Protein AF-0000000087528688 (afdb_homodimer)

Foldseek 3Di:
DFPVVDQDDDDPLLLVLLVLLLVLLQQLLVLLQVLLVCLLVVHDDPNVCSLVSNLSSLQSNLVRAADQDVVCNCVLSVLSVVLVVLQVVLVVCVVPDPVSQLSSLVSQLSSQVSSLVVLVVCCVVPVDPCSNCLSVLQVVLSVCVNVVNNSCNSVSSNVSSVSSNVSSVVSVVDDSSVRNHDVVSRDD/DFPVVDQDPDDPLLLVLLVLLLVLLQQLLVLLQVLLVCLLVVHDDPNVCSLVSNLSSLQSNLVRAADQDVVCNCVLSVLSVVLVVLLVVLVVCVVPDPVSQLSSLVSQLSSQVSSLVVLVVCCVVPVDPCSNCLSVLQVVLSVCVNVVNNSCNSVSSNVSSVSSNVSSVVSVVDDSSVRNHDVVSRDD

Secondary structure (DSSP, 8-state):
---TT------HHHHHHHHHHHHHHHHHHHHHHHHHHHHHHT--SSGGGHHHHHHHHHHHHHHH---SSHHHHHHHHHHHHHHHHHHHHHHHHTTT-THHHHHHHHHHHHHHHHHHHHHHHHHTTS--TTGGGHHHHHHHHHHHHHHT-GGGHHHHHHHHHHHHHHHHHHHHHS-THHHH--GGG---/---TT------HHHHHHHHHHHHHHHHHHHHHHHHHHHHHHT--SSGGGHHHHHHHHHHHHHHH---SSHHHHHHHHHHHHHHHHHHHHHHHHTTT-THHHHHHHHHHHHHHHHHHHHHHHHHTTS--TTGGGHHHHHHHHHHHHHHT-GGGHHHHHHHHHHHHHHHHHHHHHS-THHHH--GGG-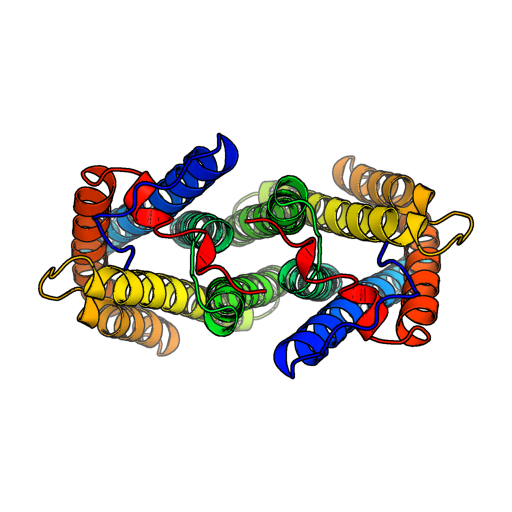--

Solvent-accessible surface area (backbone atoms only — not comparable to full-atom values): 18656 Å² total; per-residue (Å²): 124,39,55,88,86,47,80,52,88,74,47,73,65,52,53,48,33,48,50,40,18,52,50,9,48,38,41,27,15,53,39,40,35,52,34,18,51,29,55,73,75,71,47,76,79,69,42,76,47,35,65,28,47,30,45,37,8,46,47,37,23,42,72,28,62,68,57,49,51,57,69,55,52,48,48,54,32,45,44,38,49,51,14,46,34,39,32,36,44,13,44,64,28,49,96,77,41,77,60,14,58,56,30,39,48,49,15,49,40,28,41,37,49,39,52,21,51,54,34,44,63,45,32,75,72,39,86,52,86,62,34,73,45,29,40,58,24,38,48,51,15,41,48,25,49,74,72,70,40,57,87,57,16,32,74,26,31,35,62,27,15,53,46,40,40,51,50,42,57,55,51,72,71,44,68,69,61,58,60,66,13,54,64,84,58,51,56,125,125,39,56,87,85,47,78,53,88,76,46,72,65,51,55,49,32,47,52,42,17,52,47,9,48,38,41,27,15,51,38,38,35,53,32,19,51,30,55,70,74,71,48,76,79,69,40,76,47,35,66,31,46,30,46,38,10,46,48,37,24,42,73,27,60,69,60,48,53,58,69,54,53,49,48,54,34,46,44,39,48,50,15,46,35,38,32,36,44,12,43,64,27,50,93,77,40,79,60,15,58,55,30,37,48,51,16,50,40,28,41,38,50,39,53,22,51,54,35,44,63,46,30,74,70,42,84,53,86,64,32,72,46,30,40,58,25,37,49,50,16,40,48,25,49,75,72,70,39,58,85,56,18,31,72,26,31,34,61,28,16,52,46,42,41,52,49,41,56,56,52,71,70,44,68,69,61,58,60,66,12,53,61,85,59,51,53,129

InterPro domains:
  IPR019275 Protein of unknown function DUF2301 [PF10063] (64-188)

Radius of gyration: 21.25 Å; Cα contacts (8 Å, |Δi|>4): 614; chains: 2; bounding box: 59×51×42 Å

Sequence (376 aa):
MANPEHTPEMSSLDNMTVALYRTGLTIAAVTALIYSIERIIGVQILGVFYLPVFAAGIALASADVHLYDPKFRWFFPFVSWIGFVILAFAYTLKGMSPLAETLANLSLGFFYVGAGMFALKESFCFRIIGLPLVPLFLCGSVLNRLLGFPSAEPYFLLPAALLLTWLVIAKWRMPLHFDIGDKSMYGFMANPEHTPEMSSLDNMTVALYRTGLTIAAVTALIYSIERIIGVQILGVFYLPVFAAGIALASADVHLYDPKFRWFFPFVSWIGFVILAFAYTLKGMSPLAETLANLSLGFFYVGAGMFALKESFCFRIIGLPLVPLFLCGSVLNRLLGFPSAEPYFLLPAALLLTWLVIAKWRMPLHFDIGDKSMYGF

Structure (mmCIF, N/CA/C/O backbone):
data_AF-0000000087528688-model_v1
#
loop_
_entity.id
_entity.type
_entity.pdbx_description
1 polymer 'Putative integral membrane protein'
#
loop_
_atom_site.group_PDB
_atom_site.id
_atom_site.type_symbol
_atom_site.label_atom_id
_atom_site.label_alt_id
_atom_site.label_comp_id
_atom_site.label_asym_id
_atom_site.label_entity_id
_atom_site.label_seq_id
_atom_site.pdbx_PDB_ins_code
_atom_site.Cartn_x
_atom_site.Cartn_y
_atom_site.Cartn_z
_atom_site.occupancy
_atom_site.B_iso_or_equiv
_atom_site.auth_seq_id
_atom_site.auth_comp_id
_atom_site.auth_asym_id
_atom_site.auth_atom_id
_atom_site.pdbx_PDB_model_num
ATOM 1 N N . MET A 1 1 ? 12.352 20.922 6.043 1 40.72 1 MET A N 1
ATOM 2 C CA . MET A 1 1 ? 13.094 20.625 7.266 1 40.72 1 MET A CA 1
ATOM 3 C C . MET A 1 1 ? 12.531 21.406 8.453 1 40.72 1 MET A C 1
ATOM 5 O O . MET A 1 1 ? 12.031 22.516 8.281 1 40.72 1 MET A O 1
ATOM 9 N N . ALA A 1 2 ? 12.359 20.625 9.523 1 53.03 2 ALA A N 1
ATOM 10 C CA . ALA A 1 2 ? 11.867 21.266 10.742 1 53.03 2 ALA A CA 1
ATOM 11 C C . ALA A 1 2 ? 12.797 22.375 11.195 1 53.03 2 ALA A C 1
ATOM 13 O O . ALA A 1 2 ? 14.008 22.312 10.969 1 53.03 2 ALA A O 1
ATOM 14 N N . ASN A 1 3 ? 12.305 23.422 11.383 1 47.66 3 ASN A N 1
ATOM 15 C CA . ASN A 1 3 ? 13.031 24.453 12.109 1 47.66 3 ASN A CA 1
ATOM 16 C C . ASN A 1 3 ? 13.641 23.906 13.398 1 47.66 3 ASN A C 1
ATOM 18 O O . ASN A 1 3 ? 12.914 23.516 14.32 1 47.66 3 ASN A O 1
ATOM 22 N N . PRO A 1 4 ? 15.039 23.562 13.492 1 53.56 4 PRO A N 1
ATOM 23 C CA . PRO A 1 4 ? 15.672 22.969 14.68 1 53.56 4 PRO A CA 1
ATOM 24 C C . PRO A 1 4 ? 15.266 23.672 15.977 1 53.56 4 PRO A C 1
ATOM 26 O O . PRO A 1 4 ? 15.406 23.109 17.062 1 53.56 4 PRO A O 1
ATOM 29 N N . GLU A 1 5 ? 14.789 24.859 15.867 1 56.88 5 GLU A N 1
ATOM 30 C CA . GLU A 1 5 ? 14.516 25.625 17.078 1 56.88 5 GLU A CA 1
ATOM 31 C C . GLU A 1 5 ? 13.141 25.281 17.656 1 56.88 5 GLU A C 1
ATOM 33 O O . GLU A 1 5 ? 12.844 25.594 18.812 1 56.88 5 GLU A O 1
ATOM 38 N N . HIS A 1 6 ? 12.328 24.547 16.844 1 59.31 6 HIS A N 1
ATOM 39 C CA . HIS A 1 6 ? 10.992 24.234 17.328 1 59.31 6 HIS A CA 1
ATOM 40 C C . HIS A 1 6 ? 10.898 22.766 17.781 1 59.31 6 HIS A C 1
ATOM 42 O O . HIS A 1 6 ? 11.164 21.859 16.984 1 59.31 6 HIS A O 1
ATOM 48 N N . THR A 1 7 ? 10.828 22.562 19.094 1 68.12 7 THR A N 1
ATOM 49 C CA . THR A 1 7 ? 10.602 21.219 19.625 1 68.12 7 THR A CA 1
ATOM 50 C C . THR A 1 7 ? 9.109 20.953 19.812 1 68.12 7 THR A C 1
ATOM 52 O O . THR A 1 7 ? 8.484 21.5 20.719 1 68.12 7 THR A O 1
ATOM 55 N N . PRO A 1 8 ? 8.57 20.266 18.906 1 70.75 8 PRO A N 1
ATOM 56 C CA . PRO A 1 8 ? 7.141 19.984 19.047 1 70.75 8 PRO A CA 1
ATOM 57 C C . PRO A 1 8 ? 6.828 19.047 20.203 1 70.75 8 PRO A C 1
ATOM 59 O O . PRO A 1 8 ? 7.703 18.297 20.641 1 70.75 8 PRO A O 1
ATOM 62 N N . GLU A 1 9 ? 5.656 19.172 20.828 1 78.62 9 GLU A N 1
ATOM 63 C CA . GLU A 1 9 ? 5.168 18.172 21.766 1 78.62 9 GLU A CA 1
ATOM 64 C C . GLU A 1 9 ? 4.93 16.828 21.062 1 78.62 9 GLU A C 1
ATOM 66 O O . GLU A 1 9 ? 4.086 16.734 20.172 1 78.62 9 GLU A O 1
ATOM 71 N N . MET A 1 10 ? 5.73 15.945 21.422 1 83.44 10 MET A N 1
ATOM 72 C CA . MET A 1 10 ? 5.672 14.641 20.781 1 83.44 10 MET A CA 1
ATOM 73 C C . MET A 1 10 ? 4.68 13.727 21.484 1 83.44 10 MET A C 1
ATOM 75 O O . MET A 1 10 ? 4.805 13.469 22.688 1 83.44 10 MET A O 1
ATOM 79 N N . SER A 1 11 ? 3.717 13.258 20.703 1 86.5 11 SER A N 1
ATOM 80 C CA . SER A 1 11 ? 2.809 12.242 21.219 1 86.5 11 SER A CA 1
ATOM 81 C C . SER A 1 11 ? 3.404 10.844 21.078 1 86.5 11 SER A C 1
ATOM 83 O O . SER A 1 11 ? 4.438 10.672 20.422 1 86.5 11 SER A O 1
ATOM 85 N N . SER A 1 12 ? 2.861 9.93 21.734 1 90.56 12 SER A N 1
ATOM 86 C CA . SER A 1 12 ? 3.299 8.547 21.594 1 90.56 12 SER A CA 1
ATOM 87 C C . SER A 1 12 ? 3.186 8.062 20.156 1 90.56 12 SER A C 1
ATOM 89 O O . SER A 1 12 ? 4.047 7.332 19.672 1 90.56 12 SER A O 1
ATOM 91 N N . LEU A 1 13 ? 2.145 8.508 19.469 1 90.31 13 LEU A N 1
ATOM 92 C CA . LEU A 1 13 ? 1.951 8.133 18.078 1 90.31 13 LEU A CA 1
ATOM 93 C C . LEU A 1 13 ? 3.029 8.75 17.188 1 90.31 13 LEU A C 1
ATOM 95 O O . LEU A 1 13 ? 3.525 8.102 16.266 1 90.31 13 LEU A O 1
ATOM 99 N N . ASP A 1 14 ? 3.365 9.906 17.516 1 90.62 14 ASP A N 1
ATOM 100 C CA . ASP A 1 14 ? 4.426 10.57 16.766 1 90.62 14 ASP A CA 1
ATOM 101 C C . ASP A 1 14 ? 5.742 9.805 16.875 1 90.62 14 ASP A C 1
ATOM 103 O O . ASP A 1 14 ? 6.375 9.508 15.859 1 90.62 14 ASP A O 1
ATOM 107 N N . ASN A 1 15 ? 6.09 9.461 18.078 1 92.25 15 ASN A N 1
ATOM 108 C CA . ASN A 1 15 ? 7.332 8.734 18.312 1 92.25 15 ASN A CA 1
ATOM 109 C C . ASN A 1 15 ? 7.32 7.375 17.609 1 92.25 15 ASN A C 1
ATOM 111 O O . ASN A 1 15 ? 8.312 6.973 17 1 92.25 15 ASN A O 1
ATOM 115 N N . MET A 1 16 ? 6.211 6.762 17.672 1 94.38 16 MET A N 1
ATOM 116 C CA . MET A 1 16 ? 6.09 5.438 17.062 1 94.38 16 MET A CA 1
ATOM 117 C C . MET A 1 16 ? 6.215 5.52 15.547 1 94.38 16 MET A C 1
ATOM 119 O O . MET A 1 16 ? 6.957 4.75 14.938 1 94.38 16 MET A O 1
ATOM 123 N N . THR A 1 17 ? 5.504 6.453 14.977 1 95.31 17 THR A N 1
ATOM 124 C CA . THR A 1 17 ? 5.488 6.539 13.516 1 95.31 17 THR A CA 1
ATOM 125 C C . THR A 1 17 ? 6.852 6.969 12.984 1 95.31 17 THR A C 1
ATOM 127 O O . THR A 1 17 ? 7.273 6.527 11.914 1 95.31 17 THR A O 1
ATOM 130 N N . VAL A 1 18 ? 7.559 7.812 13.742 1 94.69 18 VAL A N 1
ATOM 131 C CA . VAL A 1 18 ? 8.906 8.203 13.336 1 94.69 18 VAL A CA 1
ATOM 132 C C . VAL A 1 18 ? 9.836 6.996 13.406 1 94.69 18 VAL A C 1
ATOM 134 O O . VAL A 1 18 ? 10.625 6.758 12.484 1 94.69 18 VAL A O 1
ATOM 137 N N . ALA A 1 19 ? 9.727 6.254 14.453 1 96.81 19 ALA A N 1
ATOM 138 C CA . ALA A 1 19 ? 10.539 5.051 14.594 1 96.81 19 ALA A CA 1
ATOM 139 C C . ALA A 1 19 ? 10.242 4.047 13.484 1 96.81 19 ALA A C 1
ATOM 141 O O . ALA A 1 19 ? 11.148 3.42 12.938 1 96.81 19 ALA A O 1
ATOM 142 N N . LEU A 1 20 ? 9 3.877 13.156 1 97.75 20 LEU A N 1
ATOM 143 C CA . LEU A 1 20 ? 8.594 2.959 12.094 1 97.75 20 LEU A CA 1
ATOM 144 C C . LEU A 1 20 ? 9.117 3.426 10.742 1 97.75 20 LEU A C 1
ATOM 146 O O . LEU A 1 20 ? 9.547 2.611 9.922 1 97.75 20 LEU A O 1
ATOM 150 N N . TYR A 1 21 ? 9.039 4.77 10.57 1 97.56 21 TYR A N 1
ATOM 151 C CA . TYR A 1 21 ? 9.586 5.328 9.336 1 97.56 21 TYR A CA 1
ATOM 152 C C . TYR A 1 21 ? 11.07 4.98 9.203 1 97.56 21 TYR A C 1
ATOM 154 O O . TYR A 1 21 ? 11.492 4.453 8.172 1 97.56 21 TYR A O 1
ATOM 162 N N . ARG A 1 22 ? 11.867 5.148 10.258 1 97.69 22 ARG A N 1
ATOM 163 C CA . ARG A 1 22 ? 13.297 4.871 10.242 1 97.69 22 ARG A CA 1
ATOM 164 C C . ARG A 1 22 ? 13.562 3.375 10.094 1 97.69 22 ARG A C 1
ATOM 166 O O . ARG A 1 22 ? 14.523 2.973 9.43 1 97.69 22 ARG A O 1
ATOM 173 N N . THR A 1 23 ? 12.75 2.625 10.742 1 98.56 23 THR A N 1
ATOM 174 C CA . THR A 1 23 ? 12.875 1.177 10.633 1 98.56 23 THR A CA 1
ATOM 175 C C . THR A 1 23 ? 12.633 0.724 9.195 1 98.56 23 THR A C 1
ATOM 177 O O . THR A 1 23 ? 13.344 -0.135 8.68 1 98.56 23 THR A O 1
ATOM 180 N N . GLY A 1 24 ? 11.617 1.304 8.578 1 98.75 24 GLY A N 1
ATOM 181 C CA . GLY A 1 24 ? 11.352 0.982 7.188 1 98.75 24 GLY A CA 1
ATOM 182 C C . GLY A 1 24 ? 12.516 1.299 6.27 1 98.75 24 GLY A C 1
ATOM 183 O O . GLY A 1 24 ? 12.906 0.469 5.445 1 98.75 24 GLY A O 1
ATOM 184 N N . LEU A 1 25 ? 13.07 2.48 6.441 1 98.31 25 LEU A N 1
ATOM 185 C CA . LEU A 1 25 ? 14.234 2.865 5.652 1 98.31 25 LEU A CA 1
ATOM 186 C C . LEU A 1 25 ? 15.406 1.917 5.91 1 98.31 25 LEU A C 1
ATOM 188 O O . LEU A 1 25 ? 16.125 1.557 4.984 1 98.31 25 LEU A O 1
ATOM 192 N N . THR A 1 26 ? 15.562 1.508 7.137 1 98.75 26 THR A N 1
ATOM 193 C CA . THR A 1 26 ? 16.641 0.601 7.516 1 98.75 26 THR A CA 1
ATOM 194 C C . THR A 1 26 ? 16.469 -0.752 6.828 1 98.75 26 THR A C 1
ATOM 196 O O . THR A 1 26 ? 17.422 -1.286 6.254 1 98.75 26 THR A O 1
ATOM 199 N N . ILE A 1 27 ? 15.289 -1.287 6.875 1 98.81 27 ILE A N 1
ATOM 200 C CA . ILE A 1 27 ? 15 -2.57 6.246 1 98.81 27 ILE A CA 1
ATOM 201 C C . ILE A 1 27 ? 15.32 -2.498 4.754 1 98.81 27 ILE A C 1
ATOM 203 O O . ILE A 1 27 ? 15.984 -3.381 4.211 1 98.81 27 ILE A O 1
ATOM 207 N N . ALA A 1 28 ? 14.883 -1.442 4.105 1 98.75 28 ALA A N 1
ATOM 208 C CA . ALA A 1 28 ? 15.117 -1.281 2.674 1 98.75 28 ALA A CA 1
ATOM 209 C C . ALA A 1 28 ? 16.609 -1.176 2.371 1 98.75 28 ALA A C 1
ATOM 211 O O . ALA A 1 28 ? 17.109 -1.835 1.459 1 98.75 28 ALA A O 1
ATOM 212 N N . ALA A 1 29 ? 17.312 -0.382 3.152 1 98.62 29 ALA A N 1
ATOM 213 C CA . ALA A 1 29 ? 18.734 -0.154 2.932 1 98.62 29 ALA A CA 1
ATOM 214 C C . ALA A 1 29 ? 19.531 -1.439 3.127 1 98.62 29 ALA A C 1
ATOM 216 O O . ALA A 1 29 ? 20.328 -1.822 2.266 1 98.62 29 ALA A O 1
ATOM 217 N N . VAL A 1 30 ? 19.297 -2.131 4.191 1 98.38 30 VAL A N 1
ATOM 218 C CA . VAL A 1 30 ? 20.062 -3.322 4.547 1 98.38 30 VAL A CA 1
ATOM 219 C C . VAL A 1 30 ? 19.75 -4.449 3.562 1 98.38 30 VAL A C 1
ATOM 221 O O . VAL A 1 30 ? 20.656 -5.168 3.127 1 98.38 30 VAL A O 1
ATOM 224 N N . THR A 1 31 ? 18.531 -4.543 3.225 1 98.5 31 THR A N 1
ATOM 225 C CA . THR A 1 31 ? 18.141 -5.59 2.287 1 98.5 31 THR A CA 1
ATOM 226 C C . THR A 1 31 ? 18.766 -5.359 0.918 1 98.5 31 THR A C 1
ATOM 228 O O . THR A 1 31 ? 19.25 -6.301 0.282 1 98.5 31 THR A O 1
ATOM 231 N N . ALA A 1 32 ? 18.75 -4.129 0.451 1 98.56 32 ALA A N 1
ATOM 232 C CA . ALA A 1 32 ? 19.375 -3.807 -0.829 1 98.56 32 ALA A CA 1
ATOM 233 C C . ALA A 1 32 ? 20.875 -4.082 -0.792 1 98.56 32 ALA A C 1
ATOM 235 O O . ALA A 1 32 ? 21.438 -4.562 -1.771 1 98.56 32 ALA A O 1
ATOM 236 N N . LEU A 1 33 ? 21.453 -3.764 0.332 1 98.31 33 LEU A N 1
ATOM 237 C CA . LEU A 1 33 ? 22.891 -3.979 0.492 1 98.31 33 LEU A CA 1
ATOM 238 C C . LEU A 1 33 ? 23.219 -5.465 0.437 1 98.31 33 LEU A C 1
ATOM 240 O O . LEU A 1 33 ? 24.094 -5.883 -0.328 1 98.31 33 LEU A O 1
ATOM 244 N N . ILE A 1 34 ? 22.547 -6.23 1.176 1 98.06 34 ILE A N 1
ATOM 245 C CA . ILE A 1 34 ? 22.781 -7.672 1.221 1 98.06 34 ILE A CA 1
ATOM 246 C C . ILE A 1 34 ? 22.547 -8.273 -0.162 1 98.06 34 ILE A C 1
ATOM 248 O O . ILE A 1 34 ? 23.375 -9.039 -0.659 1 98.06 34 ILE A O 1
ATOM 252 N N . TYR A 1 35 ? 21.453 -7.91 -0.792 1 97.75 35 TYR A N 1
ATOM 253 C CA . TYR A 1 35 ? 21.094 -8.461 -2.094 1 97.75 35 TYR A CA 1
ATOM 254 C C . TYR A 1 35 ? 22.156 -8.125 -3.137 1 97.75 35 TYR A C 1
ATOM 256 O O . TYR A 1 35 ? 22.578 -9 -3.902 1 97.75 35 TYR A O 1
ATOM 264 N N . SER A 1 36 ? 22.547 -6.867 -3.174 1 97.56 36 SER A N 1
ATOM 265 C CA . SER A 1 36 ? 23.516 -6.457 -4.184 1 97.56 36 SER A CA 1
ATOM 266 C C . SER A 1 36 ? 24.859 -7.18 -3.996 1 97.56 36 SER A C 1
ATOM 268 O O . SER A 1 36 ? 25.453 -7.637 -4.969 1 97.56 36 SER A O 1
ATOM 270 N N . ILE A 1 37 ? 25.312 -7.324 -2.768 1 97.38 37 ILE A N 1
ATOM 271 C CA . ILE A 1 37 ? 26.562 -8.016 -2.48 1 97.38 37 ILE A CA 1
ATOM 272 C C . ILE A 1 37 ? 26.438 -9.492 -2.863 1 97.38 37 ILE A C 1
ATOM 274 O O . ILE A 1 37 ? 27.312 -10.047 -3.527 1 97.38 37 ILE A O 1
ATOM 278 N N . GLU A 1 38 ? 25.375 -10.117 -2.461 1 97.12 38 GLU A N 1
ATOM 279 C CA . GLU A 1 38 ? 25.141 -11.523 -2.799 1 97.12 38 GLU A CA 1
ATOM 280 C C . GLU A 1 38 ? 25.172 -11.734 -4.309 1 97.12 38 GLU A C 1
ATOM 282 O O . GLU A 1 38 ? 25.75 -12.703 -4.797 1 97.12 38 GLU A O 1
ATOM 287 N N . ARG A 1 39 ? 24.516 -10.875 -5.016 1 95.94 39 ARG A N 1
ATOM 288 C CA . ARG A 1 39 ? 24.453 -11 -6.469 1 95.94 39 ARG A CA 1
ATOM 289 C C . ARG A 1 39 ? 25.844 -10.852 -7.09 1 95.94 39 ARG A C 1
ATOM 291 O O . ARG A 1 39 ? 26.188 -11.562 -8.039 1 95.94 39 ARG A O 1
ATOM 298 N N . ILE A 1 40 ? 26.625 -9.938 -6.586 1 96.56 40 ILE A N 1
ATOM 299 C CA . ILE A 1 40 ? 27.953 -9.664 -7.125 1 96.56 40 ILE A CA 1
ATOM 300 C C . ILE A 1 40 ? 28.875 -10.852 -6.855 1 96.56 40 ILE A C 1
ATOM 302 O O . ILE A 1 40 ? 29.656 -11.25 -7.723 1 96.56 40 ILE A O 1
ATOM 306 N N . ILE A 1 41 ? 28.734 -11.484 -5.707 1 95.62 41 ILE A N 1
ATOM 307 C CA . ILE A 1 41 ? 29.641 -12.57 -5.359 1 95.62 41 ILE A CA 1
ATOM 308 C C . ILE A 1 41 ? 29.062 -13.898 -5.852 1 95.62 41 ILE A C 1
ATOM 310 O O . ILE A 1 41 ? 29.688 -14.945 -5.699 1 95.62 41 ILE A O 1
ATOM 314 N N . GLY A 1 42 ? 27.812 -13.93 -6.379 1 93.12 42 GLY A N 1
ATOM 315 C CA . GLY A 1 42 ? 27.234 -15.094 -7.035 1 93.12 42 GLY A CA 1
ATOM 316 C C . GLY A 1 42 ? 26.594 -16.078 -6.062 1 93.12 42 GLY A C 1
ATOM 317 O O . GLY A 1 42 ? 26.656 -17.281 -6.27 1 93.12 42 GLY A O 1
ATOM 318 N N . VAL A 1 43 ? 26.125 -15.578 -4.941 1 90.19 43 VAL A N 1
ATOM 319 C CA . VAL A 1 43 ? 25.438 -16.406 -3.963 1 90.19 43 VAL A CA 1
ATOM 320 C C . VAL A 1 43 ? 24 -15.906 -3.775 1 90.19 43 VAL A C 1
ATOM 322 O O . VAL A 1 43 ? 23.688 -14.781 -4.152 1 90.19 43 VAL A O 1
ATOM 325 N N . GLN A 1 44 ? 23.125 -16.828 -3.506 1 84.88 44 GLN A N 1
ATOM 326 C CA . GLN A 1 44 ? 21.766 -16.422 -3.201 1 84.88 44 GLN A CA 1
ATOM 327 C C . GLN A 1 44 ? 21.266 -17.094 -1.916 1 84.88 44 GLN A C 1
ATOM 329 O O . GLN A 1 44 ? 20.812 -18.234 -1.937 1 84.88 44 GLN A O 1
ATOM 334 N N . ILE A 1 45 ? 21.406 -16.359 -0.868 1 87.94 45 ILE A N 1
ATOM 335 C CA . ILE A 1 45 ? 20.953 -16.875 0.426 1 87.94 45 ILE A CA 1
ATOM 336 C C . ILE A 1 45 ? 19.703 -16.109 0.875 1 87.94 45 ILE A C 1
ATOM 338 O O . ILE A 1 45 ? 18.594 -16.641 0.822 1 87.94 45 ILE A O 1
ATOM 342 N N . LEU A 1 46 ? 19.844 -14.82 1.068 1 87.81 46 LEU A N 1
ATOM 343 C CA . LEU A 1 46 ? 18.734 -13.977 1.522 1 87.81 46 LEU A CA 1
ATOM 344 C C . LEU A 1 46 ? 18.094 -13.25 0.35 1 87.81 46 LEU A C 1
ATOM 346 O O . LEU A 1 46 ? 16.984 -12.734 0.469 1 87.81 46 LEU A O 1
ATOM 350 N N . GLY A 1 47 ? 18.75 -13.422 -0.762 1 89 47 GLY A N 1
ATOM 351 C CA . GLY A 1 47 ? 18.344 -12.664 -1.937 1 89 47 GLY A CA 1
ATOM 352 C C . GLY A 1 47 ? 17.016 -13.094 -2.506 1 89 47 GLY A C 1
ATOM 353 O O . GLY A 1 47 ? 16.344 -12.32 -3.193 1 89 47 GLY A O 1
ATOM 354 N N . VAL A 1 48 ? 16.609 -14.312 -2.217 1 90.06 48 VAL A N 1
ATOM 355 C CA . VAL A 1 48 ? 15.344 -14.828 -2.705 1 90.06 48 VAL A CA 1
ATOM 356 C C . VAL A 1 48 ? 14.195 -13.992 -2.137 1 90.06 48 VAL A C 1
ATOM 358 O O . VAL A 1 48 ? 13.156 -13.828 -2.781 1 90.06 48 VAL A O 1
ATOM 361 N N . PHE A 1 49 ? 14.453 -13.305 -1.018 1 96.38 49 PHE A N 1
ATOM 362 C CA . PHE A 1 49 ? 13.406 -12.531 -0.366 1 96.38 49 PHE A CA 1
ATOM 363 C C . PHE A 1 49 ? 13.641 -11.039 -0.532 1 96.38 49 PHE A C 1
ATOM 365 O O . PHE A 1 49 ? 13.055 -10.227 0.183 1 96.38 49 PHE A O 1
ATOM 372 N N . TYR A 1 50 ? 14.516 -10.688 -1.479 1 97.81 50 TYR A N 1
ATOM 373 C CA . TYR A 1 50 ? 14.828 -9.273 -1.676 1 97.81 50 TYR A CA 1
ATOM 374 C C . TYR A 1 50 ? 13.562 -8.469 -1.939 1 97.81 50 TYR A C 1
ATOM 376 O O . TYR A 1 50 ? 13.289 -7.477 -1.253 1 97.81 50 TYR A O 1
ATOM 384 N N . LEU A 1 51 ? 12.719 -8.977 -2.889 1 98 51 LEU A N 1
ATOM 385 C CA . LEU A 1 51 ? 11.555 -8.211 -3.328 1 98 51 LEU A CA 1
ATOM 386 C C . LEU A 1 51 ? 10.594 -7.98 -2.17 1 98 51 LEU A C 1
ATOM 388 O O . LEU A 1 51 ? 10.281 -6.836 -1.839 1 98 51 LEU A O 1
ATOM 392 N N . PRO A 1 52 ? 10.148 -9 -1.464 1 98.62 52 PRO A N 1
ATOM 393 C CA . PRO A 1 52 ? 9.148 -8.758 -0.424 1 98.62 52 PRO A CA 1
ATOM 394 C C . PRO A 1 52 ? 9.719 -8.016 0.784 1 98.62 52 PRO A C 1
ATOM 396 O O . PRO A 1 52 ? 9.008 -7.23 1.421 1 98.62 52 PRO A O 1
ATOM 399 N N . VAL A 1 53 ? 10.93 -8.211 1.13 1 98.75 53 VAL A N 1
ATOM 400 C CA . VAL A 1 53 ? 11.508 -7.547 2.295 1 98.75 53 VAL A CA 1
ATOM 401 C C . VAL A 1 53 ? 11.773 -6.082 1.972 1 98.75 53 VAL A C 1
ATOM 403 O O . VAL A 1 53 ? 11.5 -5.199 2.787 1 98.75 53 VAL A O 1
ATOM 406 N N . PHE A 1 54 ? 12.406 -5.832 0.809 1 98.88 54 PHE A N 1
ATOM 407 C CA . PHE A 1 54 ? 12.586 -4.453 0.373 1 98.88 54 PHE A CA 1
ATOM 408 C C . PHE A 1 54 ? 11.25 -3.729 0.291 1 98.88 54 PHE A C 1
ATOM 410 O O . PHE A 1 54 ? 11.117 -2.6 0.769 1 98.88 54 PHE A O 1
ATOM 417 N N . ALA A 1 55 ? 10.227 -4.375 -0.281 1 98.81 55 ALA A N 1
ATOM 418 C CA . ALA A 1 55 ? 8.883 -3.814 -0.384 1 98.81 55 ALA A CA 1
ATOM 419 C C . ALA A 1 55 ? 8.305 -3.52 0.998 1 98.81 55 ALA A C 1
ATOM 421 O O . ALA A 1 55 ? 7.629 -2.504 1.191 1 98.81 55 ALA A O 1
ATOM 422 N N . ALA A 1 56 ? 8.531 -4.387 1.945 1 98.88 56 ALA A N 1
ATOM 423 C CA . ALA A 1 56 ? 8.055 -4.176 3.309 1 98.88 56 ALA A CA 1
ATOM 424 C C . ALA A 1 56 ? 8.68 -2.922 3.92 1 98.88 56 ALA A C 1
ATOM 426 O O . ALA A 1 56 ? 7.996 -2.154 4.605 1 98.88 56 ALA A O 1
ATOM 427 N N . GLY A 1 57 ? 9.961 -2.783 3.717 1 98.88 57 GLY A N 1
ATOM 428 C CA . GLY A 1 57 ? 10.617 -1.566 4.176 1 98.88 57 GLY A CA 1
ATOM 429 C C . GLY A 1 57 ? 10.016 -0.308 3.576 1 98.88 57 GLY A C 1
ATOM 430 O O . GLY A 1 57 ? 9.75 0.661 4.289 1 98.88 57 GLY A O 1
ATOM 431 N N . ILE A 1 58 ? 9.789 -0.343 2.271 1 98.81 58 ILE A N 1
ATOM 432 C CA . ILE A 1 58 ? 9.234 0.804 1.562 1 98.81 58 ILE A CA 1
ATOM 433 C C . ILE A 1 58 ? 7.809 1.071 2.045 1 98.81 58 ILE A C 1
ATOM 435 O O . ILE A 1 58 ? 7.41 2.227 2.215 1 98.81 58 ILE A O 1
ATOM 439 N N . ALA A 1 59 ? 7.035 -0.001 2.258 1 98.75 59 ALA A N 1
ATOM 440 C CA . ALA A 1 59 ? 5.676 0.141 2.773 1 98.75 59 ALA A CA 1
ATOM 441 C C . ALA A 1 59 ? 5.676 0.817 4.141 1 98.75 59 ALA A C 1
ATOM 443 O O . ALA A 1 59 ? 4.887 1.733 4.391 1 98.75 59 ALA A O 1
ATOM 444 N N . LEU A 1 60 ? 6.547 0.347 4.973 1 98.62 60 LEU A N 1
ATOM 445 C CA . LEU A 1 60 ? 6.645 0.897 6.324 1 98.62 60 LEU A CA 1
ATOM 446 C C . LEU A 1 60 ? 7.059 2.363 6.281 1 98.62 60 LEU A C 1
ATOM 448 O O . LEU A 1 60 ? 6.492 3.193 6.996 1 98.62 60 LEU A O 1
ATOM 452 N N . ALA A 1 61 ? 8 2.703 5.469 1 98.5 61 ALA A N 1
ATOM 453 C CA . ALA A 1 61 ? 8.445 4.086 5.32 1 98.5 61 ALA A CA 1
ATOM 454 C C . ALA A 1 61 ? 7.336 4.957 4.73 1 98.5 61 ALA A C 1
ATOM 456 O O . ALA A 1 61 ? 7.121 6.086 5.176 1 98.5 61 ALA A O 1
ATOM 457 N N . SER A 1 62 ? 6.633 4.395 3.77 1 98.19 62 SER A N 1
ATOM 458 C CA . SER A 1 62 ? 5.551 5.125 3.115 1 98.19 62 SER A CA 1
ATOM 459 C C . SER A 1 62 ? 4.395 5.375 4.074 1 98.19 62 SER A C 1
ATOM 461 O O . SER A 1 62 ? 3.791 6.453 4.062 1 98.19 62 SER A O 1
ATOM 463 N N . ALA A 1 63 ? 4.129 4.418 4.922 1 97.81 63 ALA A N 1
ATOM 464 C CA . ALA A 1 63 ? 3.012 4.516 5.855 1 97.81 63 ALA A CA 1
ATOM 465 C C . ALA A 1 63 ? 3.301 5.535 6.953 1 97.81 63 ALA A C 1
ATOM 467 O O . ALA A 1 63 ? 2.379 6.031 7.609 1 97.81 63 ALA A O 1
ATOM 468 N N . ASP A 1 64 ? 4.594 5.891 7.133 1 97.19 64 ASP A N 1
ATOM 469 C CA . ASP A 1 64 ? 4.918 6.617 8.359 1 97.19 64 ASP A CA 1
ATOM 470 C C . ASP A 1 64 ? 5.777 7.844 8.055 1 97.19 64 ASP A C 1
ATOM 472 O O . ASP A 1 64 ? 6.375 8.422 8.961 1 97.19 64 ASP A O 1
ATOM 476 N N . VAL A 1 65 ? 5.855 8.188 6.793 1 94.56 65 VAL A N 1
ATOM 477 C CA . VAL A 1 65 ? 6.625 9.375 6.418 1 94.56 65 VAL A CA 1
ATOM 478 C C . VAL A 1 65 ? 5.891 10.633 6.867 1 94.56 65 VAL A C 1
ATOM 480 O O . VAL A 1 65 ? 4.66 10.688 6.812 1 94.56 65 VAL A O 1
ATOM 483 N N . HIS A 1 66 ? 6.562 11.641 7.375 1 91.12 66 HIS A N 1
ATOM 484 C CA . HIS A 1 66 ? 6.008 12.914 7.801 1 91.12 66 HIS A CA 1
ATOM 485 C C . HIS A 1 66 ? 6.395 14.031 6.832 1 91.12 66 HIS A C 1
ATOM 487 O O . HIS A 1 66 ? 7.574 14.367 6.707 1 91.12 66 HIS A O 1
ATOM 493 N N . LEU A 1 67 ? 5.422 14.523 6.172 1 89.69 67 LEU A N 1
ATOM 494 C CA . LEU A 1 67 ? 5.605 15.602 5.199 1 89.69 67 LEU A CA 1
ATOM 495 C C . LEU A 1 67 ? 4.617 16.734 5.449 1 89.69 67 LEU A C 1
ATOM 497 O O . LEU A 1 67 ? 3.434 16.484 5.691 1 89.69 67 LEU A O 1
ATOM 501 N N . TYR A 1 68 ? 5.027 17.969 5.336 1 83.81 68 TYR A N 1
ATOM 502 C CA . TYR A 1 68 ? 4.188 19.125 5.594 1 83.81 68 TYR A CA 1
ATOM 503 C C . TYR A 1 68 ? 3.197 19.344 4.453 1 83.81 68 TYR A C 1
ATOM 505 O O . TYR A 1 68 ? 2.002 19.531 4.688 1 83.81 68 TYR A O 1
ATOM 513 N N . ASP A 1 69 ? 3.695 19.281 3.289 1 88.44 69 ASP A N 1
ATOM 514 C CA . ASP A 1 69 ? 2.895 19.594 2.107 1 88.44 69 ASP A CA 1
ATOM 515 C C . ASP A 1 69 ? 1.923 18.453 1.791 1 88.44 69 ASP A C 1
ATOM 517 O O . ASP A 1 69 ? 2.34 17.328 1.55 1 88.44 69 ASP A O 1
ATOM 521 N N . PRO A 1 70 ? 0.625 18.75 1.742 1 89.19 70 PRO A N 1
ATOM 522 C CA . PRO A 1 70 ? -0.374 17.703 1.504 1 89.19 70 PRO A CA 1
ATOM 523 C C . PRO A 1 70 ? -0.189 17 0.156 1 89.19 70 PRO A C 1
ATOM 525 O O . PRO A 1 70 ? -0.507 15.82 0.02 1 89.19 70 PRO A O 1
ATOM 528 N N . LYS A 1 71 ? 0.259 17.781 -0.814 1 91.38 71 LYS A N 1
ATOM 529 C CA . LYS A 1 71 ? 0.486 17.188 -2.127 1 91.38 71 LYS A CA 1
ATOM 530 C C . LYS A 1 71 ? 1.533 16.078 -2.055 1 91.38 71 LYS A C 1
ATOM 532 O O . LYS A 1 71 ? 1.329 14.992 -2.59 1 91.38 71 LYS A O 1
ATOM 537 N N . PHE A 1 72 ? 2.604 16.312 -1.349 1 91.62 72 PHE A N 1
ATOM 538 C CA . PHE A 1 72 ? 3.666 15.32 -1.214 1 91.62 72 PHE A CA 1
ATOM 539 C C . PHE A 1 72 ? 3.25 14.203 -0.267 1 91.62 72 PHE A C 1
ATOM 541 O O . PHE A 1 72 ? 3.623 13.039 -0.464 1 91.62 72 PHE A O 1
ATOM 548 N N . ARG A 1 73 ? 2.5 14.531 0.752 1 92.5 73 ARG A N 1
ATOM 549 C CA . ARG A 1 73 ? 2.014 13.539 1.712 1 92.5 73 ARG A CA 1
ATOM 550 C C . ARG A 1 73 ? 1.134 12.5 1.028 1 92.5 73 ARG A C 1
ATOM 552 O O . ARG A 1 73 ? 1.129 11.328 1.42 1 92.5 73 ARG A O 1
ATOM 559 N N . TRP A 1 74 ? 0.448 12.969 0.052 1 93.62 74 TRP A N 1
ATOM 560 C CA . TRP A 1 74 ? -0.399 12.07 -0.724 1 93.62 74 TRP A CA 1
ATOM 561 C C . TRP A 1 74 ? 0.416 11.328 -1.778 1 93.62 74 TRP A C 1
ATOM 563 O O . TRP A 1 74 ? 0.281 10.109 -1.936 1 93.62 74 TRP A O 1
ATOM 573 N N . PHE A 1 75 ? 1.293 12.031 -2.469 1 95.62 75 PHE A N 1
ATOM 574 C CA . PHE A 1 75 ? 1.996 11.516 -3.637 1 95.62 75 PHE A CA 1
ATOM 575 C C . PHE A 1 75 ? 3.025 10.469 -3.23 1 95.62 75 PHE A C 1
ATOM 577 O O . PHE A 1 75 ? 3.152 9.43 -3.883 1 95.62 75 PHE A O 1
ATOM 584 N N . PHE A 1 76 ? 3.773 10.672 -2.164 1 94.88 76 PHE A N 1
ATOM 585 C CA . PHE A 1 76 ? 4.891 9.82 -1.772 1 94.88 76 PHE A CA 1
ATOM 586 C C . PHE A 1 76 ? 4.422 8.398 -1.513 1 94.88 76 PHE A C 1
ATOM 588 O O . PHE A 1 76 ? 4.871 7.461 -2.176 1 94.88 76 PHE A O 1
ATOM 595 N N . PRO A 1 77 ? 3.469 8.219 -0.59 1 97.44 77 PRO A N 1
ATOM 596 C CA . PRO A 1 77 ? 3.014 6.848 -0.369 1 97.44 77 PRO A CA 1
ATOM 597 C C . PRO A 1 77 ? 2.262 6.273 -1.568 1 97.44 77 PRO A C 1
ATOM 599 O O . PRO A 1 77 ? 2.277 5.062 -1.79 1 97.44 77 PRO A O 1
ATOM 602 N N . PHE A 1 78 ? 1.643 7.129 -2.393 1 98.19 78 PHE A N 1
ATOM 603 C CA . PHE A 1 78 ? 0.827 6.684 -3.516 1 98.19 78 PHE A CA 1
ATOM 604 C C . PHE A 1 78 ? 1.665 5.895 -4.512 1 98.19 78 PHE A C 1
ATOM 606 O O . PHE A 1 78 ? 1.192 4.91 -5.09 1 98.19 78 PHE A O 1
ATOM 613 N N . VAL A 1 79 ? 2.848 6.312 -4.691 1 98.31 79 VAL A N 1
ATOM 614 C CA . VAL A 1 79 ? 3.766 5.633 -5.602 1 98.31 79 VAL A CA 1
ATOM 615 C C . VAL A 1 79 ? 3.967 4.188 -5.152 1 98.31 79 VAL A C 1
ATOM 617 O O . VAL A 1 79 ? 3.949 3.27 -5.977 1 98.31 79 VAL A O 1
ATOM 620 N N . SER A 1 80 ? 4.141 3.994 -3.852 1 98.31 80 SER A N 1
ATOM 621 C CA . SER A 1 80 ? 4.332 2.646 -3.326 1 98.31 80 SER A CA 1
ATOM 622 C C . SER A 1 80 ? 3.061 1.815 -3.461 1 98.31 80 SER A C 1
ATOM 624 O O . SER A 1 80 ? 3.125 0.607 -3.699 1 98.31 80 SER A O 1
ATOM 626 N N . TRP A 1 81 ? 1.893 2.449 -3.297 1 98.62 81 TRP A N 1
ATOM 627 C CA . TRP A 1 81 ? 0.629 1.751 -3.508 1 98.62 81 TRP A CA 1
ATOM 628 C C . TRP A 1 81 ? 0.555 1.176 -4.918 1 98.62 81 TRP A C 1
ATOM 630 O O . TRP A 1 81 ? 0.16 0.023 -5.105 1 98.62 81 TRP A O 1
ATOM 640 N N . ILE A 1 82 ? 0.96 1.959 -5.871 1 98.75 82 ILE A N 1
ATOM 641 C CA . ILE A 1 82 ? 0.937 1.522 -7.266 1 98.75 82 ILE A CA 1
ATOM 642 C C . ILE A 1 82 ? 1.823 0.29 -7.434 1 98.75 82 ILE A C 1
ATOM 644 O O . ILE A 1 82 ? 1.421 -0.69 -8.062 1 98.75 82 ILE A O 1
ATOM 648 N N . GLY A 1 83 ? 2.998 0.344 -6.883 1 98.81 83 GLY A N 1
ATOM 649 C CA . GLY A 1 83 ? 3.898 -0.796 -6.945 1 98.81 83 GLY A CA 1
ATOM 650 C C . GLY A 1 83 ? 3.281 -2.074 -6.406 1 98.81 83 GLY A C 1
ATOM 651 O O . GLY A 1 83 ? 3.395 -3.133 -7.027 1 98.81 83 GLY A O 1
ATOM 652 N N . PHE A 1 84 ? 2.625 -1.933 -5.293 1 98.88 84 PHE A N 1
ATOM 653 C CA . PHE A 1 84 ? 2.033 -3.102 -4.652 1 98.88 84 PHE A CA 1
ATOM 654 C C . PHE A 1 84 ? 0.868 -3.639 -5.477 1 98.88 84 PHE A C 1
ATOM 656 O O . PHE A 1 84 ? 0.672 -4.852 -5.57 1 98.88 84 PHE A O 1
ATOM 663 N N . VAL A 1 85 ? 0.087 -2.752 -6.086 1 98.88 85 VAL A N 1
ATOM 664 C CA . VAL A 1 85 ? -1.017 -3.191 -6.934 1 98.88 85 VAL A CA 1
ATOM 665 C C . VAL A 1 85 ? -0.471 -3.936 -8.148 1 98.88 85 VAL A C 1
ATOM 667 O O . VAL A 1 85 ? -0.992 -4.988 -8.531 1 98.88 85 VAL A O 1
ATOM 670 N N . ILE A 1 86 ? 0.555 -3.4 -8.719 1 98.88 86 ILE A N 1
ATOM 671 C CA . ILE A 1 86 ? 1.181 -4.059 -9.859 1 98.88 86 ILE A CA 1
ATOM 672 C C . ILE A 1 86 ? 1.684 -5.441 -9.453 1 98.88 86 ILE A C 1
ATOM 674 O O . ILE A 1 86 ? 1.537 -6.41 -10.195 1 98.88 86 ILE A O 1
ATOM 678 N N . LEU A 1 87 ? 2.254 -5.531 -8.289 1 98.81 87 LEU A N 1
ATOM 679 C CA . LEU A 1 87 ? 2.76 -6.805 -7.789 1 98.81 87 LEU A CA 1
ATOM 680 C C . LEU A 1 87 ? 1.623 -7.805 -7.602 1 98.81 87 LEU A C 1
ATOM 682 O O . LEU A 1 87 ? 1.805 -9.008 -7.82 1 98.81 87 LEU A O 1
ATOM 686 N N . ALA A 1 88 ? 0.458 -7.305 -7.184 1 98.81 88 ALA A N 1
ATOM 687 C CA . ALA A 1 88 ? -0.705 -8.18 -7.055 1 98.81 88 ALA A CA 1
ATOM 688 C C . ALA A 1 88 ? -1.083 -8.789 -8.398 1 98.81 88 ALA A C 1
ATOM 690 O O . ALA A 1 88 ? -1.439 -9.969 -8.469 1 98.81 88 ALA A O 1
ATOM 691 N N . PHE A 1 89 ? -1.002 -7.984 -9.414 1 98.75 89 PHE A N 1
ATOM 692 C CA . PHE A 1 89 ? -1.249 -8.516 -10.75 1 98.75 89 PHE A CA 1
ATOM 693 C C . PHE A 1 89 ? -0.172 -9.523 -11.141 1 98.75 89 PHE A C 1
ATOM 695 O O . PHE A 1 89 ? -0.464 -10.539 -11.773 1 98.75 89 PHE A O 1
ATOM 702 N N . ALA A 1 90 ? 1.078 -9.242 -10.781 1 98.69 90 ALA A N 1
ATOM 703 C CA . ALA A 1 90 ? 2.166 -10.18 -11.047 1 98.69 90 ALA A CA 1
ATOM 704 C C . ALA A 1 90 ? 1.903 -11.523 -10.375 1 98.69 90 ALA A C 1
ATOM 706 O O . ALA A 1 90 ? 2.115 -12.578 -10.977 1 98.69 90 ALA A O 1
ATOM 707 N N . TYR A 1 91 ? 1.467 -11.484 -9.125 1 98.5 91 TYR A N 1
ATOM 708 C CA . TYR A 1 91 ? 1.151 -12.719 -8.414 1 98.5 91 TYR A CA 1
ATOM 709 C C . TYR A 1 91 ? 0.111 -13.531 -9.172 1 98.5 91 TYR A C 1
ATOM 711 O O . TYR A 1 91 ? 0.259 -14.75 -9.328 1 98.5 91 TYR A O 1
ATOM 719 N N . THR A 1 92 ? -0.929 -12.828 -9.602 1 97.5 92 THR A N 1
ATOM 720 C CA . THR A 1 92 ? -2.045 -13.492 -10.266 1 97.5 92 THR A CA 1
ATOM 721 C C . THR A 1 92 ? -1.591 -14.133 -11.57 1 97.5 92 THR A C 1
ATOM 723 O O . THR A 1 92 ? -2.053 -15.219 -11.93 1 97.5 92 THR A O 1
ATOM 726 N N . LEU A 1 93 ? -0.661 -13.523 -12.211 1 97.5 93 LEU A N 1
ATOM 727 C CA . LEU A 1 93 ? -0.255 -13.977 -13.539 1 97.5 93 LEU A CA 1
ATOM 728 C C . LEU A 1 93 ? 0.922 -14.945 -13.445 1 97.5 93 LEU A C 1
ATOM 730 O O . LEU A 1 93 ? 1.271 -15.594 -14.43 1 97.5 93 LEU A O 1
ATOM 734 N N . LYS A 1 94 ? 1.53 -15.023 -12.305 1 96.62 94 LYS A N 1
ATOM 735 C CA . LYS A 1 94 ? 2.697 -15.883 -12.164 1 96.62 94 LYS A CA 1
ATOM 736 C C . LYS A 1 94 ? 2.34 -17.344 -12.461 1 96.62 94 LYS A C 1
ATOM 738 O O . LYS A 1 94 ? 1.396 -17.875 -11.883 1 96.62 94 LYS A O 1
ATOM 743 N N . GLY A 1 95 ? 3.104 -17.938 -13.312 1 93.38 95 GLY A N 1
ATOM 744 C CA . GLY A 1 95 ? 2.822 -19.297 -13.75 1 93.38 95 GLY A CA 1
ATOM 745 C C . GLY A 1 95 ? 1.911 -19.359 -14.961 1 93.38 95 GLY A C 1
ATOM 746 O O . GLY A 1 95 ? 1.827 -20.406 -15.625 1 93.38 95 GLY A O 1
ATOM 747 N N . MET A 1 96 ? 1.202 -18.234 -15.281 1 93 96 MET A N 1
ATOM 748 C CA . MET A 1 96 ? 0.257 -18.203 -16.391 1 93 96 MET A CA 1
ATOM 749 C C . MET A 1 96 ? 0.836 -17.438 -17.578 1 93 96 MET A C 1
ATOM 751 O O . MET A 1 96 ? 0.505 -17.734 -18.734 1 93 96 MET A O 1
ATOM 755 N N . SER A 1 97 ? 1.713 -16.453 -17.281 1 95.19 97 SER A N 1
ATOM 756 C CA . SER A 1 97 ? 2.232 -15.57 -18.312 1 95.19 97 SER A CA 1
ATOM 757 C C . SER A 1 97 ? 3.607 -15.023 -17.938 1 95.19 97 SER A C 1
ATOM 759 O O . SER A 1 97 ? 3.865 -14.734 -16.766 1 95.19 97 SER A O 1
ATOM 761 N N . PRO A 1 98 ? 4.504 -14.898 -18.938 1 94.31 98 PRO A N 1
ATOM 762 C CA . PRO A 1 98 ? 5.801 -14.273 -18.672 1 94.31 98 PRO A CA 1
ATOM 763 C C . PRO A 1 98 ? 5.668 -12.812 -18.234 1 94.31 98 PRO A C 1
ATOM 765 O O . PRO A 1 98 ? 6.617 -12.234 -17.703 1 94.31 98 PRO A O 1
ATOM 768 N N . LEU A 1 99 ? 4.484 -12.266 -18.406 1 96.5 99 LEU A N 1
ATOM 769 C CA . LEU A 1 99 ? 4.215 -10.883 -18.016 1 96.5 99 LEU A CA 1
ATOM 770 C C . LEU A 1 99 ? 4.355 -10.711 -16.5 1 96.5 99 LEU A C 1
ATOM 772 O O . LEU A 1 99 ? 4.645 -9.617 -16.031 1 96.5 99 LEU A O 1
ATOM 776 N N . ALA A 1 100 ? 4.18 -11.805 -15.797 1 97.12 100 ALA A N 1
ATOM 777 C CA . ALA A 1 100 ? 4.266 -11.758 -14.336 1 97.12 100 ALA A CA 1
ATOM 778 C C . ALA A 1 100 ? 5.629 -11.234 -13.891 1 97.12 100 ALA A C 1
ATOM 780 O O . ALA A 1 100 ? 5.711 -10.375 -13.008 1 97.12 100 ALA A O 1
ATOM 781 N N . GLU A 1 101 ? 6.68 -11.703 -14.531 1 95.62 101 GLU A N 1
ATOM 782 C CA . GLU A 1 101 ? 8.031 -11.273 -14.164 1 95.62 101 GLU A CA 1
ATOM 783 C C . GLU A 1 101 ? 8.25 -9.805 -14.523 1 95.62 101 GLU A C 1
ATOM 785 O O . GLU A 1 101 ? 8.875 -9.062 -13.758 1 95.62 101 GLU A O 1
ATOM 790 N N . THR A 1 102 ? 7.777 -9.422 -15.656 1 97.25 102 THR A N 1
ATOM 791 C CA . THR A 1 102 ? 7.883 -8.023 -16.078 1 97.25 102 THR A CA 1
ATOM 792 C C . THR A 1 102 ? 7.156 -7.113 -15.094 1 97.25 102 THR A C 1
ATOM 794 O O . THR A 1 102 ? 7.684 -6.07 -14.695 1 97.25 102 THR A O 1
ATOM 797 N N . LEU A 1 103 ? 5.98 -7.523 -14.672 1 98.31 103 LEU A N 1
ATOM 798 C CA . LEU A 1 103 ? 5.199 -6.742 -13.727 1 98.31 103 LEU A CA 1
ATOM 799 C C . LEU A 1 103 ? 5.895 -6.68 -12.367 1 98.31 103 LEU A C 1
ATOM 801 O O . LEU A 1 103 ? 5.887 -5.641 -11.703 1 98.31 103 LEU A O 1
ATOM 805 N N . ALA A 1 104 ? 6.48 -7.789 -11.984 1 97.81 104 ALA A N 1
ATOM 806 C CA . ALA A 1 104 ? 7.211 -7.793 -10.719 1 97.81 104 ALA A CA 1
ATOM 807 C C . ALA A 1 104 ? 8.391 -6.828 -10.773 1 97.81 104 ALA A C 1
ATOM 809 O O . ALA A 1 104 ? 8.656 -6.105 -9.805 1 97.81 104 ALA A O 1
ATOM 810 N N . ASN A 1 105 ? 9.094 -6.852 -11.891 1 97.31 105 ASN A N 1
ATOM 811 C CA . ASN A 1 105 ? 10.203 -5.91 -12.062 1 97.31 105 ASN A CA 1
ATOM 812 C C . ASN A 1 105 ? 9.711 -4.465 -12.094 1 97.31 105 ASN A C 1
ATOM 814 O O . ASN A 1 105 ? 10.359 -3.574 -11.547 1 97.31 105 ASN A O 1
ATOM 818 N N . LEU A 1 106 ? 8.602 -4.258 -12.703 1 98.31 106 LEU A N 1
ATOM 819 C CA . LEU A 1 106 ? 7.996 -2.928 -12.719 1 98.31 106 LEU A CA 1
ATOM 820 C C . LEU A 1 106 ? 7.594 -2.496 -11.312 1 98.31 106 LEU A C 1
ATOM 822 O O . LEU A 1 106 ? 7.785 -1.338 -10.938 1 98.31 106 LEU A O 1
ATOM 826 N N . SER A 1 107 ? 6.98 -3.443 -10.602 1 98.75 107 SER A N 1
ATOM 827 C CA . SER A 1 107 ? 6.648 -3.188 -9.203 1 98.75 107 SER A CA 1
ATOM 828 C C . SER A 1 107 ? 7.883 -2.766 -8.414 1 98.75 107 SER A C 1
ATOM 830 O O . SER A 1 107 ? 7.844 -1.783 -7.668 1 98.75 107 SER A O 1
ATOM 832 N N . LEU A 1 108 ? 8.961 -3.49 -8.578 1 98.31 108 LEU A N 1
ATOM 833 C CA . LEU A 1 108 ? 10.227 -3.133 -7.938 1 98.31 108 LEU A CA 1
ATOM 834 C C . LEU A 1 108 ? 10.656 -1.725 -8.336 1 98.31 108 LEU A C 1
ATOM 836 O O . LEU A 1 108 ? 11.172 -0.975 -7.504 1 98.31 108 LEU A O 1
ATOM 840 N N . GLY A 1 109 ? 10.469 -1.383 -9.562 1 98.5 109 GLY A N 1
ATOM 841 C CA . GLY A 1 109 ? 10.75 -0.033 -10.023 1 98.5 109 GLY A CA 1
ATOM 842 C C . GLY A 1 109 ? 10.008 1.032 -9.234 1 98.5 109 GLY A C 1
ATOM 843 O O . GLY A 1 109 ? 10.594 2.061 -8.875 1 98.5 109 GLY A O 1
ATOM 844 N N . PHE A 1 110 ? 8.773 0.79 -8.961 1 98.75 110 PHE A N 1
ATOM 845 C CA . PHE A 1 110 ? 7.996 1.745 -8.172 1 98.75 110 PHE A CA 1
ATOM 846 C C . PHE A 1 110 ? 8.516 1.818 -6.742 1 98.75 110 PHE A C 1
ATOM 848 O O . PHE A 1 110 ? 8.516 2.891 -6.133 1 98.75 110 PHE A O 1
ATOM 855 N N . PHE A 1 111 ? 8.898 0.659 -6.18 1 98.81 111 PHE A N 1
ATOM 856 C CA . PHE A 1 111 ? 9.5 0.684 -4.852 1 98.81 111 PHE A CA 1
ATOM 857 C C . PHE A 1 111 ? 10.812 1.459 -4.867 1 98.81 111 PHE A C 1
ATOM 859 O O . PHE A 1 111 ? 11.133 2.168 -3.91 1 98.81 111 PHE A O 1
ATOM 866 N N . TYR A 1 112 ? 11.562 1.359 -6.004 1 98.81 112 TYR A N 1
ATOM 867 C CA . TYR A 1 112 ? 12.797 2.117 -6.156 1 98.81 112 TYR A CA 1
ATOM 868 C C . TYR A 1 112 ? 12.516 3.609 -6.262 1 98.81 112 TYR A C 1
ATOM 870 O O . TYR A 1 112 ? 13.273 4.43 -5.738 1 98.81 112 TYR A O 1
ATOM 878 N N . VAL A 1 113 ? 11.477 3.939 -6.945 1 98.44 113 VAL A N 1
ATOM 879 C CA . VAL A 1 113 ? 11.086 5.344 -6.996 1 98.44 113 VAL A CA 1
ATOM 880 C C . VAL A 1 113 ? 10.797 5.848 -5.582 1 98.44 113 VAL A C 1
ATOM 882 O O . VAL A 1 113 ? 11.234 6.938 -5.207 1 98.44 113 VAL A O 1
ATOM 885 N N . GLY A 1 114 ? 10.078 5.031 -4.809 1 98.12 114 GLY A N 1
ATOM 886 C CA . GLY A 1 114 ? 9.836 5.395 -3.42 1 98.12 114 GLY A CA 1
ATOM 887 C C . GLY A 1 114 ? 11.117 5.621 -2.633 1 98.12 114 GLY A C 1
ATOM 888 O O . GLY A 1 114 ? 11.273 6.656 -1.985 1 98.12 114 GLY A O 1
ATOM 889 N N . ALA A 1 115 ? 12.008 4.699 -2.736 1 98.31 115 ALA A N 1
ATOM 890 C CA . ALA A 1 115 ? 13.281 4.82 -2.037 1 98.31 115 ALA A CA 1
ATOM 891 C C . ALA A 1 115 ? 14.039 6.074 -2.479 1 98.31 115 ALA A C 1
ATOM 893 O O . ALA A 1 115 ? 14.633 6.77 -1.655 1 98.31 115 ALA A O 1
ATOM 894 N N . GLY A 1 116 ? 14.031 6.297 -3.762 1 97.81 116 GLY A N 1
ATOM 895 C CA . GLY A 1 116 ? 14.656 7.496 -4.285 1 97.81 116 GLY A CA 1
ATOM 896 C C . GLY A 1 116 ? 14.039 8.773 -3.754 1 97.81 116 GLY A C 1
ATOM 897 O O . GLY A 1 116 ? 14.75 9.734 -3.438 1 97.81 116 GLY A O 1
ATOM 898 N N . MET A 1 117 ? 12.703 8.805 -3.678 1 96.75 117 MET A N 1
ATOM 899 C CA . MET A 1 117 ? 12 9.969 -3.146 1 96.75 117 MET A CA 1
ATOM 900 C C . MET A 1 117 ? 12.367 10.211 -1.688 1 96.75 117 MET A C 1
ATOM 902 O O . MET A 1 117 ? 12.57 11.359 -1.278 1 96.75 117 MET A O 1
ATOM 906 N N . PHE A 1 118 ? 12.453 9.125 -0.913 1 96.12 118 PHE A N 1
ATOM 907 C CA . PHE A 1 118 ? 12.844 9.266 0.484 1 96.12 118 PHE A CA 1
ATOM 908 C C . PHE A 1 118 ? 14.266 9.797 0.595 1 96.12 118 PHE A C 1
ATOM 910 O O . PHE A 1 118 ? 14.555 10.648 1.438 1 96.12 118 PHE A O 1
ATOM 917 N N . ALA A 1 119 ? 15.148 9.312 -0.276 1 95.94 119 ALA A N 1
ATOM 918 C CA . ALA A 1 119 ? 16.531 9.797 -0.282 1 95.94 119 ALA A CA 1
ATOM 919 C C . ALA A 1 119 ? 16.594 11.281 -0.635 1 95.94 119 ALA A C 1
ATOM 921 O O . ALA A 1 119 ? 17.328 12.039 -0.013 1 95.94 119 ALA A O 1
ATOM 922 N N . LEU A 1 120 ? 15.844 11.648 -1.609 1 93.19 120 LEU A N 1
ATOM 923 C CA . LEU A 1 120 ? 15.828 13.047 -2.016 1 93.19 120 LEU A CA 1
ATOM 924 C C . LEU A 1 120 ? 15.258 13.93 -0.906 1 93.19 120 LEU A C 1
ATOM 926 O O . LEU A 1 120 ? 15.797 15 -0.622 1 93.19 120 LEU A O 1
ATOM 930 N N . LYS A 1 121 ? 14.195 13.461 -0.323 1 90.44 121 LYS A N 1
ATOM 931 C CA . LYS A 1 121 ? 13.594 14.188 0.79 1 90.44 121 LYS A CA 1
ATOM 932 C C . LYS A 1 121 ? 14.617 14.445 1.894 1 90.44 121 LYS A C 1
ATOM 934 O O . LYS A 1 121 ? 14.695 15.555 2.434 1 90.44 121 LYS A O 1
ATOM 939 N N . GLU A 1 122 ? 15.414 13.438 2.217 1 89.81 122 GLU A N 1
ATOM 940 C CA . GLU A 1 122 ? 16.344 13.508 3.344 1 89.81 122 GLU A CA 1
ATOM 941 C C . GLU A 1 122 ? 17.625 14.211 2.949 1 89.81 122 GLU A C 1
ATOM 943 O O . GLU A 1 122 ? 18.406 14.625 3.814 1 89.81 122 GLU A O 1
ATOM 948 N N . SER A 1 123 ? 17.922 14.289 1.639 1 87.31 123 SER A N 1
ATOM 949 C CA . SER A 1 123 ? 19.141 14.93 1.183 1 87.31 123 SER A CA 1
ATOM 950 C C . SER A 1 123 ? 19.156 16.422 1.526 1 87.31 123 SER A C 1
ATOM 952 O O . SER A 1 123 ? 20.219 17.016 1.694 1 87.31 123 SER A O 1
ATOM 954 N N . PHE A 1 124 ? 18.016 16.938 1.634 1 80.25 124 PHE A N 1
ATOM 955 C CA . PHE A 1 124 ? 17.922 18.359 1.974 1 80.25 124 PHE A CA 1
ATOM 956 C C . PHE A 1 124 ? 18.25 18.578 3.443 1 80.25 124 PHE A C 1
ATOM 958 O O . PHE A 1 124 ? 18.719 19.656 3.818 1 80.25 124 PHE A O 1
ATOM 965 N N . CYS A 1 125 ? 18 17.594 4.188 1 75.25 125 CYS A N 1
ATOM 966 C CA . CYS A 1 125 ? 18.234 17.719 5.621 1 75.25 125 CYS A CA 1
ATOM 967 C C . CYS A 1 125 ? 19.688 17.359 5.961 1 75.25 125 CYS A C 1
ATOM 969 O O . CYS A 1 125 ? 20.312 18.016 6.797 1 75.25 125 CYS A O 1
ATOM 971 N N . PHE A 1 126 ? 20.047 16.203 5.238 1 75.62 126 PHE A N 1
ATOM 972 C CA . PHE A 1 126 ? 21.406 15.727 5.523 1 75.62 126 PHE A CA 1
ATOM 973 C C . PHE A 1 126 ? 22.375 16.141 4.422 1 75.62 126 PHE A C 1
ATOM 975 O O . PHE A 1 126 ? 21.984 16.219 3.252 1 75.62 126 PHE A O 1
ATOM 982 N N . ARG A 1 127 ? 23.094 17 4.465 1 77.5 127 ARG A N 1
ATOM 983 C CA . ARG A 1 127 ? 24.047 17.375 3.43 1 77.5 127 ARG A CA 1
ATOM 984 C C . ARG A 1 127 ? 25 16.234 3.117 1 77.5 127 ARG A C 1
ATOM 986 O O . ARG A 1 127 ? 26.219 16.422 3.08 1 77.5 127 ARG A O 1
ATOM 993 N N . ILE A 1 128 ? 24.438 15.039 3.043 1 76.94 128 ILE A N 1
ATOM 994 C CA . ILE A 1 128 ? 25.234 13.883 2.643 1 76.94 128 ILE A CA 1
ATOM 995 C C . ILE A 1 128 ? 25.484 13.922 1.137 1 76.94 128 ILE A C 1
ATOM 997 O O . ILE A 1 128 ? 24.547 13.898 0.344 1 76.94 128 ILE A O 1
ATOM 1001 N N . ILE A 1 129 ? 26.781 13.93 0.844 1 81.88 129 ILE A N 1
ATOM 1002 C CA . ILE A 1 129 ? 27.188 14.016 -0.553 1 81.88 129 ILE A CA 1
ATOM 1003 C C . ILE A 1 129 ? 26.766 12.742 -1.29 1 81.88 129 ILE A C 1
ATOM 1005 O O . ILE A 1 129 ? 26.953 11.633 -0.781 1 81.88 129 ILE A O 1
ATOM 1009 N N . GLY A 1 130 ? 26 12.844 -2.379 1 88.56 130 GLY A N 1
ATOM 1010 C CA . GLY A 1 130 ? 25.688 11.695 -3.215 1 88.56 130 GLY A CA 1
ATOM 1011 C C . GLY A 1 130 ? 24.266 11.211 -3.066 1 88.56 130 GLY A C 1
ATOM 1012 O O . GLY A 1 130 ? 23.75 10.484 -3.924 1 88.56 130 GLY A O 1
ATOM 1013 N N . LEU A 1 131 ? 23.656 11.562 -1.956 1 87.62 131 LEU A N 1
ATOM 1014 C CA . LEU A 1 131 ? 22.312 11.07 -1.674 1 87.62 131 LEU A CA 1
ATOM 1015 C C . LEU A 1 131 ? 21.359 11.43 -2.805 1 87.62 131 LEU A C 1
ATOM 1017 O O . LEU A 1 131 ? 20.5 10.617 -3.184 1 87.62 131 LEU A O 1
ATOM 1021 N N . PRO A 1 132 ? 21.531 12.586 -3.412 1 92.56 132 PRO A N 1
ATOM 1022 C CA . PRO A 1 132 ? 20.641 12.938 -4.52 1 92.56 132 PRO A CA 1
ATOM 1023 C C . PRO A 1 132 ? 20.844 12.055 -5.746 1 92.56 132 PRO A C 1
ATOM 1025 O O . PRO A 1 132 ? 20.016 12.062 -6.664 1 92.56 132 PRO A O 1
ATOM 1028 N N . LEU A 1 133 ? 21.875 11.242 -5.711 1 95.06 133 LEU A N 1
ATOM 1029 C CA . LEU A 1 133 ? 22.172 10.367 -6.844 1 95.06 133 LEU A CA 1
ATOM 1030 C C . LEU A 1 133 ? 21.484 9.016 -6.676 1 95.06 133 LEU A C 1
ATOM 1032 O O . LEU A 1 133 ? 21.422 8.227 -7.617 1 95.06 133 LEU A O 1
ATOM 1036 N N . VAL A 1 134 ? 20.906 8.719 -5.57 1 97.44 134 VAL A N 1
ATOM 1037 C CA . VAL A 1 134 ? 20.312 7.426 -5.266 1 97.44 134 VAL A CA 1
ATOM 1038 C C . VAL A 1 134 ? 19.234 7.098 -6.301 1 97.44 134 VAL A C 1
ATOM 1040 O O . VAL A 1 134 ? 19.219 6 -6.863 1 97.44 134 VAL A O 1
ATOM 1043 N N . PRO A 1 135 ? 18.344 8.039 -6.684 1 97.56 135 PRO A N 1
ATOM 1044 C CA . PRO A 1 135 ? 17.328 7.715 -7.691 1 97.56 135 PRO A CA 1
ATOM 1045 C C . PRO A 1 135 ? 17.938 7.281 -9.023 1 97.56 135 PRO A C 1
ATOM 1047 O O . PRO A 1 135 ? 17.422 6.379 -9.68 1 97.56 135 PRO A O 1
ATOM 1050 N N . LEU A 1 136 ? 19.016 7.91 -9.383 1 97.81 136 LEU A N 1
ATOM 1051 C CA . LEU A 1 136 ? 19.672 7.574 -10.641 1 97.81 136 LEU A CA 1
ATOM 1052 C C . LEU A 1 136 ? 20.219 6.152 -10.602 1 97.81 136 LEU A C 1
ATOM 1054 O O . LEU A 1 136 ? 20.062 5.398 -11.57 1 97.81 136 LEU A O 1
ATOM 1058 N N . PHE A 1 137 ? 20.844 5.758 -9.531 1 98.44 137 PHE A N 1
ATOM 1059 C CA . PHE A 1 137 ? 21.391 4.414 -9.367 1 98.44 137 PHE A CA 1
ATOM 1060 C C . PHE A 1 137 ? 20.266 3.379 -9.367 1 98.44 137 PHE A C 1
ATOM 1062 O O . PHE A 1 137 ? 20.375 2.338 -10.016 1 98.44 137 PHE A O 1
ATOM 1069 N N . LEU A 1 138 ? 19.219 3.688 -8.68 1 98.62 138 LEU A N 1
ATOM 1070 C CA . LEU A 1 138 ? 18.109 2.76 -8.602 1 98.62 138 LEU A CA 1
ATOM 1071 C C . LEU A 1 138 ? 17.422 2.617 -9.961 1 98.62 138 LEU A C 1
ATOM 1073 O O . LEU A 1 138 ? 17.016 1.518 -10.344 1 98.62 138 LEU A O 1
ATOM 1077 N N . CYS A 1 139 ? 17.297 3.729 -10.68 1 98.12 139 CYS A N 1
ATOM 1078 C CA . CYS A 1 139 ? 16.75 3.68 -12.023 1 98.12 139 CYS A CA 1
ATOM 1079 C C . CYS A 1 139 ? 17.594 2.787 -12.93 1 98.12 139 CYS A C 1
ATOM 1081 O O . CYS A 1 139 ? 17.062 1.961 -13.672 1 98.12 139 CYS A O 1
ATOM 1083 N N . GLY A 1 140 ? 18.875 2.994 -12.867 1 98.06 140 GLY A N 1
ATOM 1084 C CA . GLY A 1 140 ? 19.766 2.135 -13.625 1 98.06 140 GLY A CA 1
ATOM 1085 C C . GLY A 1 140 ? 19.609 0.663 -13.289 1 98.06 140 GLY A C 1
ATOM 1086 O O . GLY A 1 140 ? 19.609 -0.186 -14.188 1 98.06 140 GLY A O 1
ATOM 1087 N N . SER A 1 141 ? 19.453 0.353 -12.031 1 98 141 SER A N 1
ATOM 1088 C CA . SER A 1 141 ? 19.312 -1.027 -11.578 1 98 141 SER A CA 1
ATOM 1089 C C . SER A 1 141 ? 18.062 -1.674 -12.18 1 98 141 SER A C 1
ATOM 1091 O O . SER A 1 141 ? 18.156 -2.727 -12.82 1 98 141 SER A O 1
ATOM 1093 N N . VAL A 1 142 ? 16.922 -1.013 -12.086 1 97.56 142 VAL A N 1
ATOM 1094 C CA . VAL A 1 142 ? 15.68 -1.63 -12.531 1 97.56 142 VAL A CA 1
ATOM 1095 C C . VAL A 1 142 ? 15.633 -1.663 -14.055 1 97.56 142 VAL A C 1
ATOM 1097 O O . VAL A 1 142 ? 15.094 -2.605 -14.641 1 97.56 142 VAL A O 1
ATOM 1100 N N . LEU A 1 143 ? 16.203 -0.662 -14.727 1 97.19 143 LEU A N 1
ATOM 1101 C CA . LEU A 1 143 ? 16.234 -0.658 -16.188 1 97.19 143 LEU A CA 1
ATOM 1102 C C . LEU A 1 143 ? 17 -1.866 -16.703 1 97.19 143 LEU A C 1
ATOM 1104 O O . LEU A 1 143 ? 16.625 -2.457 -17.719 1 97.19 143 LEU A O 1
ATOM 1108 N N . ASN A 1 144 ? 18.062 -2.174 -16.047 1 96.69 144 ASN A N 1
ATOM 1109 C CA . ASN A 1 144 ? 18.812 -3.355 -16.469 1 96.69 144 ASN A CA 1
ATOM 1110 C C . ASN A 1 144 ? 17.984 -4.629 -16.328 1 96.69 144 ASN A C 1
ATOM 1112 O O . ASN A 1 144 ? 18.047 -5.516 -17.172 1 96.69 144 ASN A O 1
ATOM 1116 N N . ARG A 1 145 ? 17.188 -4.715 -15.297 1 93.62 145 ARG A N 1
ATOM 1117 C CA . ARG A 1 145 ? 16.297 -5.852 -15.109 1 93.62 145 ARG A CA 1
ATOM 1118 C C . ARG A 1 145 ? 15.25 -5.906 -16.219 1 93.62 145 ARG A C 1
ATOM 1120 O O . ARG A 1 145 ? 14.977 -6.977 -16.766 1 93.62 145 ARG A O 1
ATOM 1127 N N . LEU A 1 146 ? 14.711 -4.754 -16.547 1 94.75 146 LEU A N 1
ATOM 1128 C CA . LEU A 1 146 ? 13.609 -4.68 -17.5 1 94.75 146 LEU A CA 1
ATOM 1129 C C . LEU A 1 146 ? 14.117 -4.906 -18.922 1 94.75 146 LEU A C 1
ATOM 1131 O O . LEU A 1 146 ? 13.383 -5.43 -19.766 1 94.75 146 LEU A O 1
ATOM 1135 N N . LEU A 1 147 ? 15.344 -4.543 -19.156 1 94.25 147 LEU A N 1
ATOM 1136 C CA . LEU A 1 147 ? 15.906 -4.648 -20.5 1 94.25 147 LEU A CA 1
ATOM 1137 C C . LEU A 1 147 ? 16.562 -6.008 -20.703 1 94.25 147 LEU A C 1
ATOM 1139 O O . LEU A 1 147 ? 17.031 -6.309 -21.797 1 94.25 147 LEU A O 1
ATOM 1143 N N . GLY A 1 148 ? 16.625 -6.867 -19.672 1 91.88 148 GLY A N 1
ATOM 1144 C CA . GLY A 1 148 ? 17.125 -8.227 -19.828 1 91.88 148 GLY A CA 1
ATOM 1145 C C . GLY A 1 148 ? 18.609 -8.352 -19.547 1 91.88 148 GLY A C 1
ATOM 1146 O O . GLY A 1 148 ? 19.281 -9.203 -20.125 1 91.88 148 GLY A O 1
ATOM 1147 N N . PHE A 1 149 ? 19.188 -7.402 -18.812 1 93.56 149 PHE A N 1
ATOM 1148 C CA . PHE A 1 149 ? 20.578 -7.453 -18.375 1 93.56 149 PHE A CA 1
ATOM 1149 C C . PHE A 1 149 ? 20.672 -7.535 -16.859 1 93.56 149 PHE A C 1
ATOM 1151 O O . PHE A 1 149 ? 21.344 -6.707 -16.234 1 93.56 149 PHE A O 1
ATOM 1158 N N . PRO A 1 150 ? 20.156 -8.641 -16.312 1 90.69 150 PRO A N 1
ATOM 1159 C CA . PRO A 1 150 ? 20.078 -8.703 -14.852 1 90.69 150 PRO A CA 1
ATOM 1160 C C . PRO A 1 150 ? 21.438 -8.789 -14.18 1 90.69 150 PRO A C 1
ATOM 1162 O O . PRO A 1 150 ? 21.578 -8.414 -13.016 1 90.69 150 PRO A O 1
ATOM 1165 N N . SER A 1 151 ? 22.484 -9.211 -14.914 1 94.19 151 SER A N 1
ATOM 1166 C CA . SER A 1 151 ? 23.812 -9.336 -14.32 1 94.19 151 SER A CA 1
ATOM 1167 C C . SER A 1 151 ? 24.406 -7.969 -13.992 1 94.19 151 SER A C 1
ATOM 1169 O O . SER A 1 151 ? 25.266 -7.848 -13.117 1 94.19 151 SER A O 1
ATOM 1171 N N . ALA A 1 152 ? 23.922 -6.902 -14.617 1 96.56 152 ALA A N 1
ATOM 1172 C CA . ALA A 1 152 ? 24.453 -5.555 -14.422 1 96.56 152 ALA A CA 1
ATOM 1173 C C . ALA A 1 152 ? 23.734 -4.848 -13.281 1 96.56 152 ALA A C 1
ATOM 1175 O O . ALA A 1 152 ? 24.219 -3.84 -12.758 1 96.56 152 ALA A O 1
ATOM 1176 N N . GLU A 1 153 ? 22.578 -5.344 -12.859 1 96.5 153 GLU A N 1
ATOM 1177 C CA . GLU A 1 153 ? 21.672 -4.676 -11.922 1 96.5 153 GLU A CA 1
ATOM 1178 C C . GLU A 1 153 ? 22.375 -4.41 -10.586 1 96.5 153 GLU A C 1
ATOM 1180 O O . GLU A 1 153 ? 22.281 -3.305 -10.047 1 96.5 153 GLU A O 1
ATOM 1185 N N . PRO A 1 154 ? 23.141 -5.414 -10.094 1 96.81 154 PRO A N 1
ATOM 1186 C CA . PRO A 1 154 ? 23.688 -5.219 -8.75 1 96.81 154 PRO A CA 1
ATOM 1187 C C . PRO A 1 154 ? 24.766 -4.133 -8.695 1 96.81 154 PRO A C 1
ATOM 1189 O O . PRO A 1 154 ? 24.984 -3.529 -7.645 1 96.81 154 PRO A O 1
ATOM 1192 N N . TYR A 1 155 ? 25.359 -3.844 -9.766 1 97.81 155 TYR A N 1
ATOM 1193 C CA . TYR A 1 155 ? 26.406 -2.838 -9.797 1 97.81 155 TYR A CA 1
ATOM 1194 C C . TYR A 1 155 ? 25.828 -1.433 -9.719 1 97.81 155 TYR A C 1
ATOM 1196 O O . TYR A 1 155 ? 26.516 -0.48 -9.367 1 97.81 155 TYR A O 1
ATOM 1204 N N . PHE A 1 156 ? 24.594 -1.284 -10.039 1 98.44 156 PHE A N 1
ATOM 1205 C CA . PHE A 1 156 ? 23.875 -0.029 -9.859 1 98.44 156 PHE A CA 1
ATOM 1206 C C . PHE A 1 156 ? 23.234 0.025 -8.477 1 98.44 156 PHE A C 1
ATOM 1208 O O . PHE A 1 156 ? 23.188 1.085 -7.852 1 98.44 156 PHE A O 1
ATOM 1215 N N . LEU A 1 157 ? 22.844 -1.112 -8.039 1 98.5 157 LEU A N 1
ATOM 1216 C CA . LEU A 1 157 ? 22.141 -1.179 -6.77 1 98.5 157 LEU A CA 1
ATOM 1217 C C . LEU A 1 157 ? 23.078 -0.961 -5.598 1 98.5 157 LEU A C 1
ATOM 1219 O O . LEU A 1 157 ? 22.719 -0.337 -4.602 1 98.5 157 LEU A O 1
ATOM 1223 N N . LEU A 1 158 ? 24.297 -1.43 -5.738 1 98.56 158 LEU A N 1
ATOM 1224 C CA . LEU A 1 158 ? 25.234 -1.41 -4.613 1 98.56 158 LEU A CA 1
ATOM 1225 C C . LEU A 1 158 ? 25.531 0.021 -4.184 1 98.56 158 LEU A C 1
ATOM 1227 O O . LEU A 1 158 ? 25.422 0.353 -3 1 98.56 158 LEU A O 1
ATOM 1231 N N . PRO A 1 159 ? 25.891 0.918 -5.066 1 98.31 159 PRO A N 1
ATOM 1232 C CA . PRO A 1 159 ? 26.125 2.287 -4.605 1 98.31 159 PRO A CA 1
ATOM 1233 C C . PRO A 1 159 ? 24.891 2.928 -3.988 1 98.31 159 PRO A C 1
ATOM 1235 O O . PRO A 1 159 ? 24.984 3.676 -3.014 1 98.31 159 PRO A O 1
ATOM 1238 N N . ALA A 1 160 ? 23.719 2.717 -4.535 1 98.44 160 ALA A N 1
ATOM 1239 C CA . ALA A 1 160 ? 22.484 3.221 -3.945 1 98.44 160 ALA A CA 1
ATOM 1240 C C . ALA A 1 160 ? 22.281 2.678 -2.533 1 98.44 160 ALA A C 1
ATOM 1242 O O . ALA A 1 160 ? 21.922 3.424 -1.62 1 98.44 160 ALA A O 1
ATOM 1243 N N . ALA A 1 161 ? 22.547 1.379 -2.367 1 98.5 161 ALA A N 1
ATOM 1244 C CA . ALA A 1 161 ? 22.375 0.725 -1.073 1 98.5 161 ALA A CA 1
ATOM 1245 C C . ALA A 1 161 ? 23.344 1.291 -0.037 1 98.5 161 ALA A C 1
ATOM 1247 O O . ALA A 1 161 ? 22.969 1.484 1.124 1 98.5 161 ALA A O 1
ATOM 1248 N N . LEU A 1 162 ? 24.531 1.542 -0.442 1 97.94 162 LEU A N 1
ATOM 1249 C CA . LEU A 1 162 ? 25.531 2.117 0.454 1 97.94 162 LEU A CA 1
ATOM 1250 C C . LEU A 1 162 ? 25.125 3.512 0.908 1 97.94 162 LEU A C 1
ATOM 1252 O O . LEU A 1 162 ? 25.234 3.844 2.09 1 97.94 162 LEU A O 1
ATOM 1256 N N . LEU A 1 163 ? 24.672 4.266 -0.03 1 97.44 163 LEU A N 1
ATOM 1257 C CA . LEU A 1 163 ? 24.219 5.617 0.299 1 97.44 163 LEU A CA 1
ATOM 1258 C C . LEU A 1 163 ? 23 5.582 1.207 1 97.44 163 LEU A C 1
ATOM 1260 O O . LEU A 1 163 ? 22.906 6.363 2.158 1 97.44 163 LEU A O 1
ATOM 1264 N N . LEU A 1 164 ? 22.062 4.715 0.912 1 97.88 164 LEU A N 1
ATOM 1265 C CA . LEU A 1 164 ? 20.891 4.566 1.761 1 97.88 164 LEU A CA 1
ATOM 1266 C C . LEU A 1 164 ? 21.281 4.121 3.166 1 97.88 164 LEU A C 1
ATOM 1268 O O . LEU A 1 164 ? 20.672 4.555 4.148 1 97.88 164 LEU A O 1
ATOM 1272 N N . THR A 1 165 ? 22.234 3.238 3.215 1 97.25 165 THR A N 1
ATOM 1273 C CA . THR A 1 165 ? 22.719 2.783 4.512 1 97.25 165 THR A CA 1
ATOM 1274 C C . THR A 1 165 ? 23.344 3.939 5.297 1 97.25 165 THR A C 1
ATOM 1276 O O . THR A 1 165 ? 23.078 4.09 6.496 1 97.25 165 THR A O 1
ATOM 1279 N N . TRP A 1 166 ? 24.047 4.711 4.621 1 95.06 166 TRP A N 1
ATOM 1280 C CA . TRP A 1 166 ? 24.609 5.895 5.262 1 95.06 166 TRP A CA 1
ATOM 1281 C C . TRP A 1 166 ? 23.516 6.828 5.75 1 95.06 166 TRP A C 1
ATOM 1283 O O . TRP A 1 166 ? 23.609 7.391 6.84 1 95.06 166 TRP A O 1
ATOM 1293 N N . LEU A 1 167 ? 22.547 6.988 4.961 1 95.19 167 LEU A N 1
ATOM 1294 C CA . LEU A 1 167 ? 21.406 7.82 5.316 1 95.19 167 LEU A CA 1
ATOM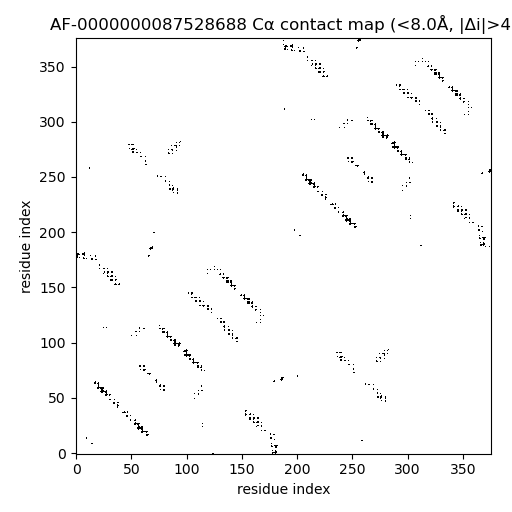 1295 C C . LEU A 1 167 ? 20.734 7.316 6.594 1 95.19 167 LEU A C 1
ATOM 1297 O O . LEU A 1 167 ? 20.422 8.109 7.484 1 95.19 167 LEU A O 1
ATOM 1301 N N . VAL A 1 168 ? 20.531 6.004 6.715 1 96.12 168 VAL A N 1
ATOM 1302 C CA . VAL A 1 168 ? 19.797 5.469 7.859 1 96.12 168 VAL A CA 1
ATOM 1303 C C . VAL A 1 168 ? 20.641 5.602 9.125 1 96.12 168 VAL A C 1
ATOM 1305 O O . VAL A 1 168 ? 20.109 5.848 10.211 1 96.12 168 VAL A O 1
ATOM 1308 N N . ILE A 1 169 ? 21.938 5.41 9.016 1 95.12 169 ILE A N 1
ATOM 1309 C CA . ILE A 1 169 ? 22.812 5.609 10.156 1 95.12 169 ILE A CA 1
ATOM 1310 C C . ILE A 1 169 ? 22.719 7.051 10.648 1 95.12 169 ILE A C 1
ATOM 1312 O O . ILE A 1 169 ? 22.562 7.297 11.852 1 95.12 169 ILE A O 1
ATOM 1316 N N . ALA A 1 170 ? 22.766 7.961 9.742 1 92.44 170 ALA A N 1
ATOM 1317 C CA . ALA A 1 170 ? 22.641 9.375 10.094 1 92.44 170 ALA A CA 1
ATOM 1318 C C . ALA A 1 170 ? 21.281 9.664 10.727 1 92.44 170 ALA A C 1
ATOM 1320 O O . ALA A 1 170 ? 21.188 10.422 11.688 1 92.44 170 ALA A O 1
ATOM 1321 N N . LYS A 1 171 ? 20.25 9.062 10.219 1 92.38 171 LYS A N 1
ATOM 1322 C CA . LYS A 1 171 ? 18.891 9.305 10.703 1 92.38 171 LYS A CA 1
ATOM 1323 C C . LYS A 1 171 ? 18.734 8.812 12.141 1 92.38 171 LYS A C 1
ATOM 1325 O O . LYS A 1 171 ? 18.078 9.469 12.953 1 92.38 171 LYS A O 1
ATOM 1330 N N . TRP A 1 172 ? 19.281 7.664 12.438 1 94.25 172 TRP A N 1
ATOM 1331 C CA . TRP A 1 172 ? 19.109 7.094 13.773 1 94.25 172 TRP A CA 1
ATOM 1332 C C . TRP A 1 172 ? 19.922 7.871 14.805 1 94.25 172 TRP A C 1
ATOM 1334 O O . TRP A 1 172 ? 19.641 7.781 16 1 94.25 172 TRP A O 1
ATOM 1344 N N . ARG A 1 173 ? 20.859 8.641 14.336 1 90.75 173 ARG A N 1
ATOM 1345 C CA . ARG A 1 173 ? 21.641 9.484 15.234 1 90.75 173 ARG A CA 1
ATOM 1346 C C . ARG A 1 173 ? 20.938 10.805 15.508 1 90.75 173 ARG A C 1
ATOM 1348 O O . ARG A 1 173 ? 21.281 11.523 16.438 1 90.75 173 ARG A O 1
ATOM 1355 N N . MET A 1 174 ? 19.984 11.07 14.773 1 86.81 174 MET A N 1
ATOM 1356 C CA . MET A 1 174 ? 19.219 12.312 14.898 1 86.81 174 MET A CA 1
ATOM 1357 C C . MET A 1 174 ? 18.062 12.156 15.875 1 86.81 174 MET A C 1
ATOM 1359 O O . MET A 1 174 ? 17.406 11.117 15.891 1 86.81 174 MET A O 1
ATOM 1363 N N . PRO A 1 175 ? 17.844 13.172 16.734 1 84.5 175 PRO A N 1
ATOM 1364 C CA . PRO A 1 175 ? 16.656 13.094 17.594 1 84.5 175 PRO A CA 1
ATOM 1365 C C . PRO A 1 175 ? 15.359 12.922 16.812 1 84.5 175 PRO A C 1
ATOM 1367 O O . PRO A 1 175 ? 15.219 13.477 15.727 1 84.5 175 PRO A O 1
ATOM 1370 N N . LEU A 1 176 ? 14.375 12.266 17.391 1 81.56 176 LEU A N 1
ATOM 1371 C CA . LEU A 1 176 ? 13.148 11.859 16.719 1 81.56 176 LEU A CA 1
ATOM 1372 C C . LEU A 1 176 ? 12.328 13.078 16.312 1 81.56 176 LEU A C 1
ATOM 1374 O O . LEU A 1 176 ? 11.703 13.078 15.25 1 81.56 176 LEU A O 1
ATOM 1378 N N . HIS A 1 177 ? 12.281 14.086 17.172 1 79.56 177 HIS A N 1
ATOM 1379 C CA . HIS A 1 177 ? 11.383 15.211 16.953 1 79.56 177 HIS A CA 1
ATOM 1380 C C . HIS A 1 177 ? 11.758 15.984 15.703 1 79.56 177 HIS A C 1
ATOM 1382 O O . HIS A 1 177 ? 10.945 16.75 15.164 1 79.56 177 HIS A O 1
ATOM 1388 N N . PHE A 1 178 ? 12.945 15.719 15.164 1 76.5 178 PHE A N 1
ATOM 1389 C CA . PHE A 1 178 ? 13.367 16.438 13.961 1 76.5 178 PHE A CA 1
ATOM 1390 C C . PHE A 1 178 ? 12.625 15.914 12.734 1 76.5 178 PHE A C 1
ATOM 1392 O O . PHE A 1 178 ? 12.539 16.609 11.719 1 76.5 178 PHE A O 1
ATOM 1399 N N . ASP A 1 179 ? 12.078 14.727 12.844 1 81.75 179 ASP A N 1
ATOM 1400 C CA . ASP A 1 179 ? 11.328 14.164 11.727 1 81.75 179 ASP A CA 1
ATOM 1401 C C . ASP A 1 179 ? 9.953 14.82 11.602 1 81.75 179 ASP A C 1
ATOM 1403 O O . ASP A 1 179 ? 9.391 14.891 10.508 1 81.75 179 ASP A O 1
ATOM 1407 N N . ILE A 1 180 ? 9.383 15.227 12.594 1 78.56 180 ILE A N 1
ATOM 1408 C CA . ILE A 1 180 ? 8.039 15.805 12.594 1 78.56 180 ILE A CA 1
ATOM 1409 C C . ILE A 1 180 ? 8.133 17.312 12.344 1 78.56 180 ILE A C 1
ATOM 1411 O O . ILE A 1 180 ? 7.316 17.875 11.609 1 78.56 180 ILE A O 1
ATOM 1415 N N . GLY A 1 181 ? 9.148 17.984 12.891 1 70.88 181 GLY A N 1
ATOM 1416 C CA . GLY A 1 181 ? 9.281 19.438 12.766 1 70.88 181 GLY A CA 1
ATOM 1417 C C . GLY A 1 181 ? 8.141 20.188 13.43 1 70.88 181 GLY A C 1
ATOM 1418 O O . GLY A 1 181 ? 7.695 19.828 14.516 1 70.88 181 GLY A O 1
ATOM 1419 N N . ASP A 1 182 ? 7.656 21.297 12.844 1 71.12 182 ASP A N 1
ATOM 1420 C CA . ASP A 1 182 ? 6.602 22.156 13.375 1 71.12 182 ASP A CA 1
ATOM 1421 C C . ASP A 1 182 ? 5.219 21.625 13 1 71.12 182 ASP A C 1
ATOM 1423 O O . ASP A 1 182 ? 4.793 21.75 11.852 1 71.12 182 ASP A O 1
ATOM 1427 N N . LYS A 1 183 ? 4.535 21.094 13.938 1 77.25 183 LYS A N 1
ATOM 1428 C CA . LYS A 1 183 ? 3.236 20.469 13.703 1 77.25 183 LYS A CA 1
ATOM 1429 C C . LYS A 1 183 ? 2.236 21.469 13.148 1 77.25 183 LYS A C 1
ATOM 1431 O O . LYS A 1 183 ? 1.276 21.094 12.477 1 77.25 183 LYS A O 1
ATOM 1436 N N . SER A 1 184 ? 2.424 22.719 13.398 1 73.81 184 SER A N 1
ATOM 1437 C CA . SER A 1 184 ? 1.495 23.75 12.945 1 73.81 184 SER A CA 1
ATOM 1438 C C . SER A 1 184 ? 1.558 23.922 11.43 1 73.81 184 SER A C 1
ATOM 1440 O O . SER A 1 184 ? 0.656 24.516 10.828 1 73.81 184 SER A O 1
ATOM 1442 N N . MET A 1 185 ? 2.639 23.406 10.906 1 74.19 185 MET A N 1
ATOM 1443 C CA . MET A 1 185 ? 2.83 23.562 9.469 1 74.19 185 MET A CA 1
ATOM 1444 C C . MET A 1 185 ? 2.084 22.484 8.695 1 74.19 185 MET A C 1
ATOM 1446 O O . MET A 1 185 ? 1.979 22.562 7.469 1 74.19 185 MET A O 1
ATOM 1450 N N . TYR A 1 186 ? 1.572 21.531 9.539 1 72.06 186 TYR A N 1
ATOM 1451 C CA . TYR A 1 186 ? 0.839 20.469 8.867 1 72.06 186 TYR A CA 1
ATOM 1452 C C . TYR A 1 186 ? -0.527 20.969 8.398 1 72.06 186 TYR A C 1
ATOM 1454 O O . TYR A 1 186 ? -1.314 21.484 9.195 1 72.06 186 TYR A O 1
ATOM 1462 N N . GLY A 1 187 ? -0.688 21.234 7.152 1 62.88 187 GLY A N 1
ATOM 1463 C CA . GLY A 1 187 ? -1.954 21.672 6.59 1 62.88 187 GLY A CA 1
ATOM 1464 C C . GLY A 1 187 ? -2.828 20.531 6.113 1 62.88 187 GLY A C 1
ATOM 1465 O O . GLY A 1 187 ? -2.332 19.422 5.852 1 62.88 187 GLY A O 1
ATOM 1466 N N . PHE A 1 188 ? -4.078 20.641 6.449 1 66.31 188 PHE A N 1
ATOM 1467 C CA . PHE A 1 188 ? -5.027 19.766 5.777 1 66.31 188 PHE A CA 1
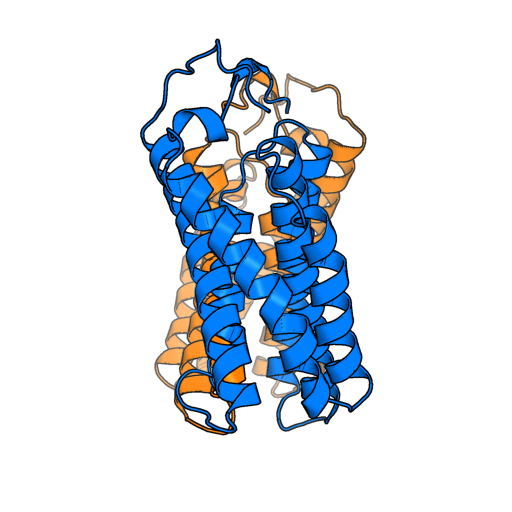ATOM 1468 C C . PHE A 1 188 ? -5.598 20.422 4.531 1 66.31 188 PHE A C 1
ATOM 1470 O O . PHE A 1 188 ? -5.676 21.656 4.465 1 66.31 188 PHE A O 1
ATOM 1477 N N . MET B 1 1 ? -18.406 11.984 11.555 1 40.44 1 MET B N 1
ATOM 1478 C CA . MET B 1 1 ? -19.172 12.578 10.453 1 40.44 1 MET B CA 1
ATOM 1479 C C . MET B 1 1 ? -19.062 14.102 10.492 1 40.44 1 MET B C 1
ATOM 1481 O O . MET B 1 1 ? -18.938 14.695 11.562 1 40.44 1 MET B O 1
ATOM 1485 N N . ALA B 1 2 ? -18.812 14.617 9.297 1 52.28 2 ALA B N 1
ATOM 1486 C CA . ALA B 1 2 ? -18.734 16.062 9.188 1 52.28 2 ALA B CA 1
ATOM 1487 C C . ALA B 1 2 ? -20.031 16.734 9.648 1 52.28 2 ALA B C 1
ATOM 1489 O O . ALA B 1 2 ? -21.109 16.156 9.508 1 52.28 2 ALA B O 1
ATOM 1490 N N . ASN B 1 3 ? -19.922 17.594 10.438 1 47.88 3 ASN B N 1
ATOM 1491 C CA . ASN B 1 3 ? -21.047 18.484 10.711 1 47.88 3 ASN B CA 1
ATOM 1492 C C . ASN B 1 3 ? -21.656 19.016 9.422 1 47.88 3 ASN B C 1
ATOM 1494 O O . ASN B 1 3 ? -21.016 19.781 8.695 1 47.88 3 ASN B O 1
ATOM 1498 N N . PRO B 1 4 ? -22.875 18.516 8.867 1 53.91 4 PRO B N 1
ATOM 1499 C CA . PRO B 1 4 ? -23.469 18.953 7.602 1 53.91 4 PRO B CA 1
ATOM 1500 C C . PRO B 1 4 ? -23.516 20.484 7.465 1 53.91 4 PRO B C 1
ATOM 1502 O O . PRO B 1 4 ? -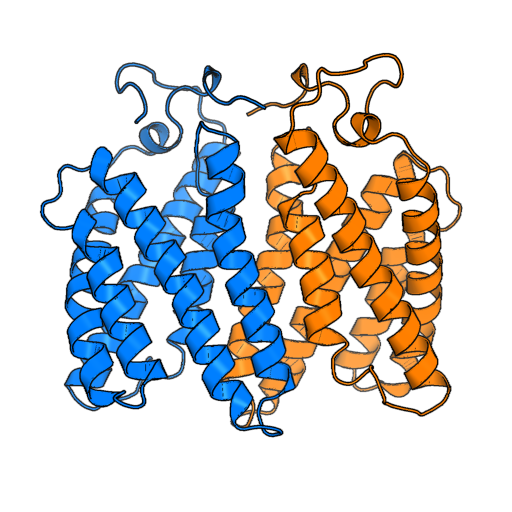23.656 21 6.355 1 53.91 4 PRO B O 1
ATOM 1505 N N . GLU B 1 5 ? -23.422 21.141 8.555 1 56.97 5 GLU B N 1
ATOM 1506 C CA . GLU B 1 5 ? -23.578 22.594 8.5 1 56.97 5 GLU B CA 1
ATOM 1507 C C . GLU B 1 5 ? -22.281 23.297 8.109 1 56.97 5 GLU B C 1
ATOM 1509 O O . GLU B 1 5 ? -22.281 24.469 7.73 1 56.97 5 GLU B O 1
ATOM 1514 N N . HIS B 1 6 ? -21.172 22.5 8.125 1 59.78 6 HIS B N 1
ATOM 1515 C CA . HIS B 1 6 ? -19.891 23.141 7.797 1 59.78 6 HIS B CA 1
ATOM 1516 C C . HIS B 1 6 ? -19.438 22.75 6.395 1 59.78 6 HIS B C 1
ATOM 1518 O O . HIS B 1 6 ? -19.281 21.562 6.098 1 59.78 6 HIS B O 1
ATOM 1524 N N . THR B 1 7 ? -19.516 23.688 5.469 1 68.38 7 THR B N 1
ATOM 1525 C CA . THR B 1 7 ? -18.984 23.469 4.129 1 68.38 7 THR B CA 1
ATOM 1526 C C . THR B 1 7 ? -17.531 23.938 4.043 1 68.38 7 THR B C 1
ATOM 1528 O O . THR B 1 7 ? -17.25 25.141 4.031 1 68.38 7 THR B O 1
ATOM 1531 N N . PRO B 1 8 ? -16.672 23.016 4.125 1 70.81 8 PRO B N 1
ATOM 1532 C CA . PRO B 1 8 ? -15.266 23.422 4.055 1 70.81 8 PRO B CA 1
ATOM 1533 C C . PRO B 1 8 ? -14.859 23.938 2.67 1 70.81 8 PRO B C 1
ATOM 1535 O O . PRO B 1 8 ? -15.531 23.625 1.678 1 70.81 8 PRO B O 1
ATOM 1538 N N . GLU B 1 9 ? -13.898 24.859 2.572 1 79 9 GLU B N 1
ATOM 1539 C CA . GLU B 1 9 ? -13.281 25.203 1.297 1 79 9 GLU B CA 1
ATOM 1540 C C . GLU B 1 9 ? -12.547 24.016 0.689 1 79 9 GLU B C 1
ATOM 1542 O O . GLU B 1 9 ? -11.586 23.516 1.271 1 79 9 GLU B O 1
ATOM 1547 N N . MET B 1 10 ? -13.094 23.594 -0.346 1 83.88 10 MET B N 1
ATOM 1548 C CA . MET B 1 10 ? -12.547 22.406 -0.994 1 83.88 10 MET B CA 1
ATOM 1549 C C . MET B 1 10 ? -11.445 22.781 -1.976 1 83.88 10 MET B C 1
ATOM 1551 O O . MET B 1 10 ? -11.664 23.578 -2.896 1 83.88 10 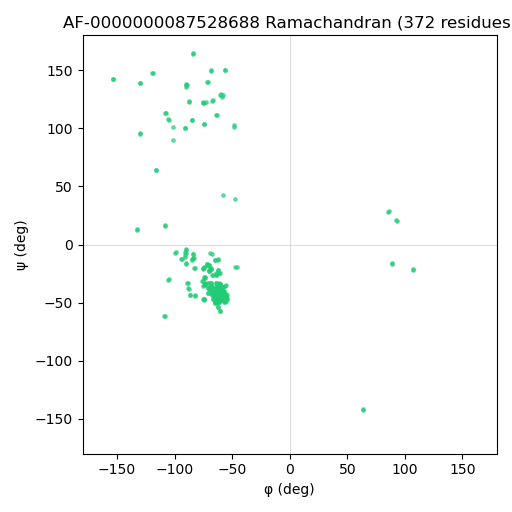MET B O 1
ATOM 1555 N N . SER B 1 11 ? -10.281 22.188 -1.74 1 86.81 11 SER B N 1
ATOM 1556 C CA . SER B 1 11 ? -9.195 22.328 -2.707 1 86.81 11 SER B CA 1
ATOM 1557 C C . SER B 1 11 ? -9.312 21.312 -3.828 1 86.81 11 SER B C 1
ATOM 1559 O O . SER B 1 11 ? -10.133 20.391 -3.748 1 86.81 11 SER B O 1
ATOM 1561 N N . SER B 1 12 ? -8.641 21.516 -4.855 1 90.75 12 SER B N 1
ATOM 1562 C CA . SER B 1 12 ? -8.617 20.547 -5.949 1 90.75 12 SER B CA 1
ATOM 1563 C C . SER B 1 12 ? -8.133 19.188 -5.465 1 90.75 12 SER B C 1
ATOM 1565 O O . SER B 1 12 ? -8.648 18.156 -5.898 1 90.75 12 SER B O 1
ATOM 1567 N N . LEU B 1 13 ? -7.18 19.203 -4.547 1 90.44 13 LEU B N 1
ATOM 1568 C CA . LEU B 1 13 ? -6.664 17.953 -4 1 90.44 13 LEU B CA 1
ATOM 1569 C C . LEU B 1 13 ? -7.723 17.25 -3.158 1 90.44 13 LEU B C 1
ATOM 1571 O O . LEU B 1 13 ? -7.848 16.016 -3.207 1 90.44 13 LEU B O 1
ATOM 1575 N N . ASP B 1 14 ? -8.438 18 -2.494 1 90.81 14 ASP B N 1
ATOM 1576 C CA . ASP B 1 14 ? -9.523 17.438 -1.691 1 90.81 14 ASP B CA 1
ATOM 1577 C C . ASP B 1 14 ? -10.539 16.719 -2.572 1 90.81 14 ASP B C 1
ATOM 1579 O O . ASP B 1 14 ? -10.883 15.57 -2.314 1 90.81 14 ASP B O 1
ATOM 1583 N N . ASN B 1 15 ? -10.953 17.391 -3.6 1 92.31 15 ASN B N 1
ATOM 1584 C CA . ASN B 1 15 ? -11.938 16.812 -4.508 1 92.31 15 ASN B CA 1
ATOM 1585 C C . ASN B 1 15 ? -11.414 15.555 -5.176 1 92.31 15 ASN B C 1
ATOM 1587 O O . ASN B 1 15 ? -12.133 14.562 -5.297 1 92.31 15 ASN B O 1
ATOM 1591 N N . MET B 1 16 ? -10.195 15.617 -5.527 1 94.44 16 MET B N 1
ATOM 1592 C CA . MET B 1 16 ? -9.594 14.477 -6.207 1 94.44 16 MET B CA 1
ATOM 1593 C C . MET B 1 16 ? -9.492 13.273 -5.273 1 94.44 16 MET B C 1
ATOM 1595 O O . MET B 1 16 ? -9.867 12.156 -5.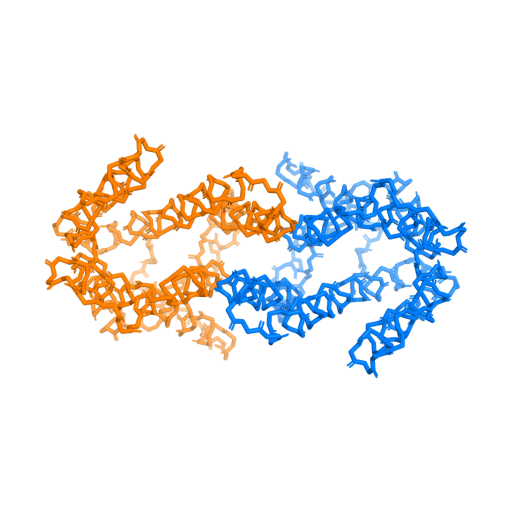645 1 94.44 16 MET B O 1
ATOM 1599 N N . THR B 1 17 ? -9.016 13.516 -4.086 1 95.31 17 THR B N 1
ATOM 1600 C CA . THR B 1 17 ? -8.797 12.406 -3.164 1 95.31 17 THR B CA 1
ATOM 1601 C C . THR B 1 17 ? -10.125 11.805 -2.725 1 95.31 17 THR B C 1
ATOM 1603 O O . THR B 1 17 ? -10.219 10.594 -2.512 1 95.31 17 THR B O 1
ATOM 1606 N N . VAL B 1 18 ? -11.164 12.641 -2.613 1 94.75 18 VAL B N 1
ATOM 1607 C CA . VAL B 1 18 ? -12.484 12.117 -2.275 1 94.75 18 VAL B CA 1
ATOM 1608 C C . VAL B 1 18 ? -13.008 11.258 -3.422 1 94.75 18 VAL B C 1
ATOM 1610 O O . VAL B 1 18 ? -13.531 10.164 -3.193 1 94.75 18 VAL B O 1
ATOM 1613 N N . ALA B 1 19 ? -12.844 11.734 -4.602 1 96.88 19 ALA B N 1
ATOM 1614 C CA . ALA B 1 19 ? -13.273 10.969 -5.766 1 96.88 19 ALA B CA 1
ATOM 1615 C C . ALA B 1 19 ? -12.508 9.648 -5.867 1 96.88 19 ALA B C 1
ATOM 1617 O O . ALA B 1 19 ? -13.094 8.609 -6.191 1 96.88 19 ALA B O 1
ATOM 1618 N N . LEU B 1 20 ? -11.25 9.664 -5.617 1 97.75 20 LEU B N 1
ATOM 1619 C CA . LEU B 1 20 ? -10.422 8.461 -5.664 1 97.75 20 LEU B CA 1
ATOM 1620 C C . LEU B 1 20 ? -10.844 7.477 -4.578 1 97.75 20 LEU B C 1
ATOM 1622 O O . LEU B 1 20 ? -10.867 6.266 -4.812 1 97.75 20 LEU B O 1
ATOM 1626 N N . TYR B 1 21 ? -11.141 8.07 -3.402 1 97.56 21 TYR B N 1
ATOM 1627 C CA . TYR B 1 21 ? -11.641 7.215 -2.328 1 97.56 21 TYR B CA 1
ATOM 1628 C C . TYR B 1 21 ? -12.898 6.477 -2.756 1 97.56 21 TYR B C 1
ATOM 1630 O O . TYR B 1 21 ? -12.984 5.254 -2.637 1 97.56 21 TYR B O 1
ATOM 1638 N N . ARG B 1 22 ? -13.867 7.164 -3.359 1 97.69 22 ARG B N 1
ATOM 1639 C CA . ARG B 1 22 ? -15.133 6.574 -3.799 1 97.69 22 ARG B CA 1
ATOM 1640 C C . ARG B 1 22 ? -14.906 5.59 -4.941 1 97.69 22 ARG B C 1
ATOM 1642 O O . ARG B 1 22 ? -15.578 4.559 -5.023 1 97.69 22 ARG B O 1
ATOM 1649 N N . THR B 1 23 ? -14.016 5.957 -5.785 1 98.56 23 THR B N 1
ATOM 1650 C CA . THR B 1 23 ? -13.68 5.066 -6.891 1 98.56 23 THR B CA 1
ATOM 1651 C C . THR B 1 23 ? -13.086 3.76 -6.375 1 98.56 23 THR B C 1
ATOM 1653 O O . THR B 1 23 ? -13.422 2.682 -6.867 1 98.56 23 THR B O 1
ATOM 1656 N N . GLY B 1 24 ? -12.211 3.885 -5.402 1 98.75 24 GLY B N 1
ATOM 1657 C CA . GLY B 1 24 ? -11.641 2.688 -4.801 1 98.75 24 GLY B CA 1
ATOM 1658 C C . GLY B 1 24 ? -12.695 1.771 -4.199 1 98.75 24 GLY B C 1
ATOM 1659 O O . GLY B 1 24 ? -12.68 0.562 -4.438 1 98.75 24 GLY B O 1
ATOM 1660 N N . LEU B 1 25 ? -13.594 2.365 -3.439 1 98.31 25 LEU B N 1
ATOM 1661 C CA . LEU B 1 25 ? -14.68 1.586 -2.855 1 98.31 25 LEU B CA 1
ATOM 1662 C C . LEU B 1 25 ? -15.531 0.941 -3.943 1 98.31 25 LEU B C 1
ATOM 1664 O O . LEU B 1 25 ? -15.961 -0.205 -3.803 1 98.31 25 LEU B O 1
ATOM 1668 N N . THR B 1 26 ? -15.758 1.66 -5.004 1 98.75 26 THR B N 1
ATOM 1669 C CA . THR B 1 26 ? -16.547 1.155 -6.117 1 98.75 26 THR B CA 1
ATOM 1670 C C . THR B 1 26 ? -15.883 -0.051 -6.762 1 98.75 26 THR B C 1
ATOM 1672 O O . THR B 1 26 ? -16.531 -1.075 -7 1 98.75 26 THR B O 1
ATOM 1675 N N . ILE B 1 27 ? -14.617 0.058 -7.039 1 98.81 27 ILE B N 1
ATOM 1676 C CA . ILE B 1 27 ? -13.852 -1.03 -7.645 1 98.81 27 ILE B CA 1
ATOM 1677 C C . ILE B 1 27 ? -13.938 -2.273 -6.762 1 98.81 27 ILE B C 1
ATOM 1679 O O . ILE B 1 27 ? -14.219 -3.371 -7.25 1 98.81 27 ILE B O 1
ATOM 1683 N N . ALA B 1 28 ? -13.75 -2.104 -5.469 1 98.75 28 ALA B N 1
ATOM 1684 C CA . ALA B 1 28 ? -13.789 -3.229 -4.539 1 98.75 28 ALA B CA 1
ATOM 1685 C C . ALA B 1 28 ? -15.18 -3.863 -4.512 1 98.75 28 ALA B C 1
ATOM 1687 O O . ALA B 1 28 ? -15.312 -5.086 -4.582 1 98.75 28 ALA B O 1
ATOM 1688 N N . ALA B 1 29 ? -16.203 -3.039 -4.457 1 98.62 29 ALA B N 1
ATOM 1689 C CA . ALA B 1 29 ? -17.578 -3.523 -4.371 1 98.62 29 ALA B CA 1
ATOM 1690 C C . ALA B 1 29 ? -17.969 -4.289 -5.633 1 98.62 29 ALA B C 1
ATOM 1692 O O . ALA B 1 29 ? -18.469 -5.414 -5.555 1 98.62 29 ALA B O 1
ATOM 1693 N N . VAL B 1 30 ? -17.703 -3.727 -6.766 1 98.38 30 VAL B N 1
ATOM 1694 C CA . VAL B 1 30 ? -18.109 -4.305 -8.039 1 98.38 30 VAL B CA 1
ATOM 1695 C C . VAL B 1 30 ? -17.328 -5.586 -8.305 1 98.38 30 VAL B C 1
ATOM 1697 O O . VAL B 1 30 ? -17.891 -6.582 -8.766 1 98.38 30 VAL B O 1
ATOM 1700 N N . THR B 1 31 ? -16.094 -5.535 -8 1 98.44 31 THR B N 1
ATOM 1701 C CA . THR B 1 31 ? -15.258 -6.707 -8.219 1 98.44 31 THR B CA 1
ATOM 1702 C C . THR B 1 31 ? -15.711 -7.867 -7.332 1 98.44 31 THR B C 1
ATOM 1704 O O . THR B 1 31 ? -15.773 -9.008 -7.785 1 98.44 31 THR B O 1
ATOM 1707 N N . ALA B 1 32 ? -15.992 -7.586 -6.07 1 98.5 32 ALA B N 1
ATOM 1708 C CA . ALA B 1 32 ? -16.484 -8.625 -5.164 1 98.5 32 ALA B CA 1
ATOM 1709 C C . ALA B 1 32 ? -17.812 -9.188 -5.641 1 98.5 32 ALA B C 1
ATOM 1711 O O . ALA B 1 32 ? -18.047 -10.398 -5.543 1 98.5 32 ALA B O 1
ATOM 1712 N N . LEU B 1 33 ? -18.625 -8.305 -6.141 1 98.25 33 LEU B N 1
ATOM 1713 C CA . LEU B 1 33 ? -19.938 -8.727 -6.637 1 98.25 33 LEU B CA 1
ATOM 1714 C C . LEU B 1 33 ? -19.797 -9.648 -7.836 1 98.25 33 LEU B C 1
ATOM 1716 O O . LEU B 1 33 ? -20.359 -10.742 -7.855 1 98.25 33 LEU B O 1
ATOM 1720 N N . ILE B 1 34 ? -19.047 -9.258 -8.781 1 98 34 ILE B N 1
ATOM 1721 C CA . ILE B 1 34 ? -18.828 -10.047 -9.984 1 98 34 ILE B CA 1
ATOM 1722 C C . ILE B 1 34 ? -18.219 -11.398 -9.617 1 98 34 ILE B C 1
ATOM 1724 O O . ILE B 1 34 ? -18.688 -12.445 -10.062 1 98 34 ILE B O 1
ATOM 1728 N N . TYR B 1 35 ? -17.188 -11.375 -8.781 1 97.69 35 TYR B N 1
ATOM 1729 C CA . TYR B 1 35 ? -16.484 -12.594 -8.406 1 97.69 35 TYR B CA 1
ATOM 1730 C C . TYR B 1 35 ? -17.422 -13.57 -7.691 1 97.69 35 TYR B C 1
ATOM 1732 O O . TYR B 1 35 ? -17.438 -14.758 -8 1 97.69 35 TYR B O 1
ATOM 1740 N N . SER B 1 36 ? -18.172 -13.055 -6.73 1 97.5 36 SER B N 1
ATOM 1741 C CA . SER B 1 36 ? -19.047 -13.93 -5.965 1 97.5 36 SER B CA 1
ATOM 1742 C C . SER B 1 36 ? -20.109 -14.562 -6.859 1 97.5 36 SER B C 1
ATOM 1744 O O . SER B 1 36 ? -20.391 -15.758 -6.75 1 97.5 36 SER B O 1
ATOM 1746 N N . ILE B 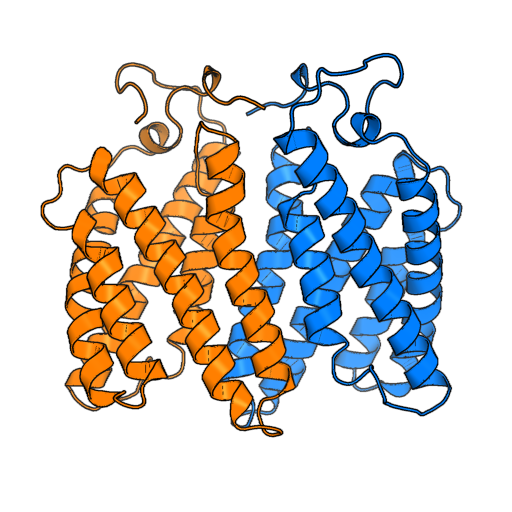1 37 ? -20.688 -13.805 -7.77 1 97.38 37 ILE B N 1
ATOM 1747 C CA . ILE B 1 37 ? -21.703 -14.312 -8.688 1 97.38 37 ILE B CA 1
ATOM 1748 C C . ILE B 1 37 ? -21.078 -15.359 -9.609 1 97.38 37 ILE B C 1
ATOM 1750 O O . ILE B 1 37 ? -21.625 -16.438 -9.797 1 97.38 37 ILE B O 1
ATOM 1754 N N . GLU B 1 38 ? -19.953 -15.047 -10.18 1 97.06 38 GLU B N 1
ATOM 1755 C CA . GLU B 1 38 ? -19.266 -15.984 -11.062 1 97.06 38 GLU B CA 1
ATOM 1756 C C . GLU B 1 38 ? -18.984 -17.297 -10.352 1 97.06 38 GLU B C 1
ATOM 1758 O O . GLU B 1 38 ? -19.156 -18.375 -10.93 1 97.06 38 GLU B O 1
ATOM 1763 N N . ARG B 1 39 ? -18.516 -17.219 -9.156 1 95.75 39 ARG B N 1
ATOM 1764 C CA . ARG B 1 39 ? -18.188 -18.422 -8.391 1 95.75 39 ARG B CA 1
ATOM 1765 C C . ARG B 1 39 ? -19.438 -19.25 -8.125 1 95.75 39 ARG B C 1
ATOM 1767 O O . ARG B 1 39 ? -19.406 -20.484 -8.188 1 95.75 39 ARG B O 1
ATOM 1774 N N . ILE B 1 40 ? -20.547 -18.609 -7.816 1 96.44 40 ILE B N 1
ATOM 1775 C CA . ILE B 1 40 ? -21.781 -19.297 -7.496 1 96.44 40 ILE B CA 1
ATOM 1776 C C . ILE B 1 40 ? -22.328 -19.984 -8.742 1 96.44 40 ILE B C 1
ATOM 1778 O O . ILE B 1 40 ? -22.812 -21.125 -8.672 1 96.44 40 ILE B O 1
ATOM 1782 N N . ILE B 1 41 ? -22.188 -19.359 -9.883 1 95.56 41 ILE B N 1
ATOM 1783 C CA . ILE B 1 41 ? -22.766 -19.938 -11.094 1 95.56 41 ILE B CA 1
ATOM 1784 C C . ILE B 1 41 ? -21.75 -20.859 -11.766 1 95.56 41 ILE B C 1
ATOM 1786 O O . ILE B 1 41 ? -22.047 -21.484 -12.789 1 95.56 41 ILE B O 1
ATOM 1790 N N . GLY B 1 42 ? -20.484 -20.906 -11.289 1 93 42 GLY B N 1
ATOM 1791 C CA . GLY B 1 42 ? -19.484 -21.875 -11.734 1 93 42 GLY B CA 1
ATOM 1792 C C . GLY B 1 42 ? -18.734 -21.422 -12.984 1 93 42 GLY B C 1
ATOM 1793 O O . GLY B 1 42 ? -18.391 -22.25 -13.828 1 93 42 GLY B O 1
ATOM 1794 N N . VAL B 1 43 ? -18.609 -20.141 -13.164 1 90.12 43 VAL B N 1
ATOM 1795 C CA . VAL B 1 43 ? -17.859 -19.594 -14.289 1 90.12 43 VAL B CA 1
ATOM 1796 C C . VAL B 1 43 ? -16.703 -18.75 -13.773 1 90.12 43 VAL B C 1
ATOM 1798 O O . VAL B 1 43 ? -16.688 -18.344 -12.602 1 90.12 43 VAL B O 1
ATOM 1801 N N . GLN B 1 44 ? -15.641 -18.75 -14.508 1 84.81 44 GLN B N 1
ATOM 1802 C CA . GLN B 1 44 ? -14.531 -17.875 -14.148 1 84.81 44 GLN B CA 1
ATOM 1803 C C . GLN B 1 44 ? -14.062 -17.062 -15.352 1 84.81 44 GLN B C 1
ATOM 1805 O O . GLN B 1 44 ? -13.266 -17.531 -16.156 1 84.81 44 GLN B O 1
ATOM 1810 N N . ILE B 1 45 ? -14.586 -15.891 -15.438 1 87.56 45 ILE B N 1
ATOM 1811 C CA . ILE B 1 45 ? -14.219 -15 -16.531 1 87.56 45 ILE B CA 1
ATOM 1812 C C . ILE B 1 45 ? -13.352 -13.859 -15.992 1 87.56 45 ILE B C 1
ATOM 1814 O O . ILE B 1 45 ? -12.141 -13.836 -16.219 1 87.56 45 ILE B O 1
ATOM 1818 N N . LEU B 1 46 ? -13.898 -13.078 -15.109 1 87.12 46 LEU B N 1
ATOM 1819 C CA . LEU B 1 46 ? -13.195 -11.93 -14.539 1 87.12 46 LEU B CA 1
ATOM 1820 C C . LEU B 1 46 ? -12.625 -12.273 -13.164 1 87.12 46 LEU B C 1
ATOM 1822 O O . LEU B 1 46 ? -11.75 -11.57 -12.664 1 87.12 46 LEU B O 1
ATOM 1826 N N . GLY B 1 47 ? -13.016 -13.43 -12.742 1 88.69 47 GLY B N 1
ATOM 1827 C CA . GLY B 1 47 ? -12.688 -13.828 -11.391 1 88.69 47 GLY B CA 1
ATOM 1828 C C . GLY B 1 47 ? -11.211 -14.117 -11.188 1 88.69 47 GLY B C 1
ATOM 1829 O O . GLY B 1 47 ? -10.711 -14.062 -10.062 1 88.69 47 GLY B O 1
ATOM 1830 N N . VAL B 1 48 ? -10.523 -14.414 -12.273 1 89.88 48 VAL B N 1
ATOM 1831 C CA . VAL B 1 48 ? -9.094 -14.695 -12.188 1 89.88 48 VAL B CA 1
ATOM 1832 C C . VAL B 1 48 ? -8.359 -13.461 -11.672 1 89.88 48 VAL B C 1
ATOM 1834 O O . VAL B 1 48 ? -7.332 -13.578 -11 1 89.88 48 VAL B O 1
ATOM 1837 N N . PHE B 1 49 ? -8.969 -12.289 -11.828 1 96.31 49 PHE B N 1
ATOM 1838 C CA . PHE B 1 49 ? -8.312 -11.055 -11.438 1 96.31 49 PHE B CA 1
ATOM 1839 C C . PHE B 1 49 ? -8.961 -10.469 -10.188 1 96.31 49 PHE B C 1
ATOM 1841 O O . PHE B 1 49 ? -8.758 -9.297 -9.859 1 96.31 49 PHE B O 1
ATOM 1848 N N . TYR B 1 50 ? -9.727 -11.297 -9.477 1 97.75 50 TYR B N 1
ATOM 1849 C CA . TYR B 1 50 ? -10.422 -10.805 -8.289 1 97.75 50 TYR B CA 1
ATOM 1850 C C . TYR B 1 50 ? -9.43 -10.211 -7.297 1 97.75 50 TYR B C 1
ATOM 1852 O O . TYR B 1 50 ? -9.586 -9.062 -6.871 1 97.75 50 TYR B O 1
ATOM 1860 N N . LEU B 1 51 ? -8.344 -10.984 -7.016 1 97.94 51 LEU B N 1
ATOM 1861 C CA . LEU B 1 51 ? -7.414 -10.578 -5.969 1 97.94 51 LEU B CA 1
ATOM 1862 C C . LEU B 1 51 ? -6.758 -9.242 -6.309 1 97.94 51 LEU B C 1
ATOM 1864 O O . LEU B 1 51 ? -6.867 -8.281 -5.543 1 97.94 51 LEU B O 1
ATOM 1868 N N . PRO B 1 52 ? -6.137 -9.086 -7.461 1 98.62 52 PRO B N 1
ATOM 1869 C CA . PRO B 1 52 ? -5.43 -7.832 -7.719 1 98.62 52 PRO B CA 1
ATOM 1870 C C . PRO B 1 52 ? -6.379 -6.652 -7.926 1 98.62 52 PRO B C 1
ATOM 1872 O O . PRO B 1 52 ? -6.051 -5.52 -7.562 1 98.62 52 PRO B O 1
ATOM 1875 N N . VAL B 1 53 ? -7.523 -6.844 -8.484 1 98.75 53 VAL B N 1
ATOM 1876 C CA . VAL B 1 53 ? -8.445 -5.738 -8.727 1 98.75 53 VAL B CA 1
ATOM 1877 C C . VAL B 1 53 ? -9.094 -5.305 -7.414 1 98.75 53 VAL B C 1
ATOM 1879 O O . VAL B 1 53 ? -9.234 -4.109 -7.145 1 98.75 53 VAL B O 1
ATOM 1882 N N . PHE B 1 54 ? -9.578 -6.285 -6.637 1 98.81 54 PHE B N 1
ATOM 1883 C CA . PHE B 1 54 ? -10.102 -5.961 -5.312 1 98.81 54 PHE B CA 1
ATOM 1884 C C . PHE B 1 54 ? -9.047 -5.242 -4.48 1 98.81 54 PHE B C 1
ATOM 1886 O O . PHE B 1 54 ? -9.336 -4.23 -3.844 1 98.81 54 PHE B O 1
ATOM 1893 N N . ALA B 1 55 ? -7.797 -5.734 -4.492 1 98.81 55 ALA B N 1
ATOM 1894 C CA . ALA B 1 55 ? -6.684 -5.117 -3.779 1 98.81 55 ALA B CA 1
ATOM 1895 C C . ALA B 1 55 ? -6.445 -3.689 -4.262 1 98.81 55 ALA B C 1
ATOM 1897 O O . ALA B 1 55 ? -6.152 -2.799 -3.463 1 98.81 55 ALA B O 1
ATOM 1898 N N . ALA B 1 56 ? -6.551 -3.459 -5.543 1 98.88 56 ALA B N 1
ATOM 1899 C CA . ALA B 1 56 ? -6.379 -2.121 -6.102 1 98.88 56 ALA B CA 1
ATOM 1900 C C . ALA B 1 56 ? -7.438 -1.161 -5.562 1 98.88 56 ALA B C 1
ATOM 1902 O O . ALA B 1 56 ? -7.133 -0.009 -5.246 1 98.88 56 ALA B O 1
ATOM 1903 N N . GLY B 1 57 ? -8.656 -1.63 -5.535 1 98.88 57 GLY B N 1
ATOM 1904 C CA . GLY B 1 57 ? -9.703 -0.819 -4.941 1 98.88 57 GLY B CA 1
ATOM 1905 C C . GLY B 1 57 ? -9.43 -0.455 -3.492 1 98.88 57 GLY B C 1
ATOM 1906 O O . GLY B 1 57 ? -9.586 0.703 -3.1 1 98.88 57 GLY B O 1
ATOM 1907 N N . ILE B 1 58 ? -9 -1.438 -2.725 1 98.81 58 ILE B N 1
ATOM 1908 C CA . ILE B 1 58 ? -8.719 -1.23 -1.309 1 98.81 58 ILE B CA 1
ATOM 1909 C C . ILE B 1 58 ? -7.535 -0.278 -1.155 1 98.81 58 ILE B C 1
ATOM 1911 O O . ILE B 1 58 ? -7.535 0.585 -0.274 1 98.81 58 ILE B O 1
ATOM 1915 N N . ALA B 1 59 ? -6.516 -0.445 -2.008 1 98.81 59 ALA B N 1
ATOM 1916 C CA . ALA B 1 59 ? -5.359 0.448 -1.982 1 98.81 59 ALA B CA 1
ATOM 1917 C C . ALA B 1 59 ? -5.777 1.893 -2.248 1 98.81 59 ALA B C 1
ATOM 1919 O O . ALA B 1 59 ? -5.352 2.809 -1.54 1 98.81 59 ALA B O 1
ATOM 1920 N N . LEU B 1 60 ? -6.594 2.043 -3.246 1 98.62 60 LEU B N 1
ATOM 1921 C CA . LEU B 1 60 ? -7.059 3.375 -3.615 1 98.62 60 LEU B CA 1
ATOM 1922 C C . LEU B 1 60 ? -7.887 3.992 -2.49 1 98.62 60 LEU B C 1
ATOM 1924 O O . LEU B 1 60 ? -7.715 5.168 -2.16 1 98.62 60 LEU B O 1
ATOM 1928 N N . ALA B 1 61 ? -8.75 3.244 -1.894 1 98.5 61 ALA B N 1
ATOM 1929 C CA . ALA B 1 61 ? -9.555 3.723 -0.774 1 98.5 61 ALA B CA 1
ATOM 1930 C C . ALA B 1 61 ? -8.68 4.047 0.435 1 98.5 61 ALA B C 1
ATOM 1932 O O . ALA B 1 61 ? -8.891 5.059 1.106 1 98.5 61 ALA B O 1
ATOM 1933 N N . SER B 1 62 ? -7.703 3.197 0.664 1 98.19 62 SER B N 1
ATOM 1934 C CA . SER B 1 62 ? -6.801 3.387 1.795 1 98.19 62 SER B CA 1
ATOM 1935 C C . SER B 1 62 ? -5.941 4.633 1.613 1 98.19 62 SER B C 1
ATOM 1937 O O . SER B 1 62 ? -5.695 5.367 2.57 1 98.19 62 SER B O 1
ATOM 1939 N N . ALA B 1 63 ? -5.535 4.875 0.395 1 97.81 63 ALA B N 1
ATOM 1940 C CA . ALA B 1 63 ? -4.66 6.004 0.099 1 97.81 63 ALA B CA 1
ATOM 1941 C C . ALA B 1 63 ? -5.41 7.328 0.224 1 97.81 63 ALA B C 1
ATOM 1943 O O . ALA B 1 63 ? -4.797 8.383 0.376 1 97.81 63 ALA B O 1
ATOM 1944 N N . ASP B 1 64 ? -6.766 7.27 0.203 1 97.19 64 ASP B N 1
ATOM 1945 C CA . ASP B 1 64 ? -7.48 8.531 0.012 1 97.19 64 ASP B CA 1
ATOM 1946 C C . ASP B 1 64 ? -8.609 8.68 1.027 1 97.19 64 ASP B C 1
ATOM 1948 O O . ASP B 1 64 ? -9.492 9.531 0.865 1 97.19 64 ASP B O 1
ATOM 1952 N N . VAL B 1 65 ? -8.586 7.832 2.031 1 94.62 65 VAL B N 1
ATOM 1953 C CA . VAL B 1 65 ? -9.609 7.926 3.066 1 94.62 65 VAL B CA 1
ATOM 1954 C C . VAL B 1 65 ? -9.367 9.164 3.924 1 94.62 65 VAL B C 1
ATOM 1956 O O . VAL B 1 65 ? -8.219 9.523 4.199 1 94.62 65 VAL B O 1
ATOM 1959 N N . HIS B 1 66 ? -10.391 9.898 4.312 1 91.12 66 HIS B N 1
ATOM 1960 C CA . HIS B 1 66 ? -10.312 11.078 5.172 1 91.12 66 HIS B CA 1
ATOM 1961 C C . HIS B 1 66 ? -10.867 10.781 6.562 1 91.12 66 HIS B C 1
ATOM 1963 O O . HIS B 1 66 ? -12.055 10.508 6.719 1 91.12 66 HIS B O 1
ATOM 1969 N N . LEU B 1 67 ? -9.992 10.805 7.492 1 89.88 67 LEU B N 1
ATOM 1970 C CA . LEU B 1 67 ? -10.336 10.539 8.883 1 89.88 67 LEU B CA 1
ATOM 1971 C C . LEU B 1 67 ? -9.789 11.625 9.797 1 89.88 67 LEU B C 1
ATOM 1973 O O . LEU B 1 67 ? -8.633 12.047 9.648 1 89.88 67 LEU B O 1
ATOM 1977 N N . TYR B 1 68 ? -10.523 12.07 10.789 1 84.06 68 TYR B N 1
ATOM 1978 C CA . TYR B 1 68 ? -10.125 13.133 11.695 1 84.06 68 TYR B CA 1
ATOM 1979 C C . TYR B 1 68 ? -9.078 12.641 12.688 1 84.06 68 TYR B C 1
ATOM 1981 O O . TYR B 1 68 ? -8.047 13.289 12.883 1 84.06 68 TYR B O 1
ATOM 1989 N N . ASP B 1 69 ? -9.344 11.523 13.25 1 88.5 69 ASP B N 1
ATOM 1990 C CA . ASP B 1 69 ? -8.5 10.992 14.312 1 88.5 69 ASP B CA 1
ATOM 1991 C C . ASP B 1 69 ? -7.195 10.438 13.75 1 88.5 69 ASP B C 1
ATOM 1993 O O . ASP B 1 69 ? -7.211 9.523 12.922 1 88.5 69 ASP B O 1
ATOM 1997 N N . PRO B 1 70 ? -6.051 10.938 14.195 1 89.19 70 PRO B N 1
ATOM 1998 C CA . PRO B 1 70 ? -4.762 10.5 13.664 1 89.19 70 PRO B CA 1
ATOM 1999 C C . PRO B 1 70 ? -4.516 9.008 13.867 1 89.19 70 PRO B C 1
ATOM 2001 O O . PRO B 1 70 ? -3.838 8.367 13.055 1 89.19 70 PRO B O 1
ATOM 2004 N N . LYS B 1 71 ? -5.012 8.492 14.984 1 91.25 71 LYS B N 1
ATOM 2005 C CA . LYS B 1 71 ? -4.84 7.07 15.242 1 91.25 71 LYS B CA 1
ATOM 2006 C C . LYS B 1 71 ? -5.504 6.23 14.156 1 91.25 71 LYS B C 1
ATOM 2008 O O . LYS B 1 71 ? -4.902 5.289 13.633 1 91.25 71 LYS B O 1
ATOM 2013 N N . PHE B 1 72 ? -6.695 6.605 13.758 1 91.56 72 PHE B N 1
ATOM 2014 C CA . PHE B 1 72 ? -7.422 5.871 12.727 1 91.56 72 PHE B CA 1
ATOM 2015 C C . PHE B 1 72 ? -6.844 6.16 11.352 1 91.56 72 PHE B C 1
ATOM 2017 O O . PHE B 1 72 ? -6.82 5.285 10.484 1 91.56 72 PHE B O 1
ATOM 2024 N N . ARG B 1 73 ? -6.398 7.367 11.133 1 92.5 73 ARG B N 1
ATOM 2025 C CA . ARG B 1 73 ? -5.793 7.762 9.867 1 92.5 73 ARG B CA 1
ATOM 2026 C C . ARG B 1 73 ? -4.547 6.934 9.57 1 92.5 73 ARG B C 1
ATOM 2028 O O . ARG B 1 73 ? -4.258 6.625 8.414 1 92.5 73 ARG B O 1
ATOM 2035 N N . TRP B 1 74 ? -3.883 6.605 10.609 1 93.75 74 TRP B N 1
ATOM 2036 C CA . TRP B 1 74 ? -2.693 5.773 10.484 1 93.75 74 TRP B CA 1
ATOM 2037 C C . TRP B 1 74 ? -3.07 4.301 10.383 1 93.75 74 TRP B C 1
ATOM 2039 O O . TRP B 1 74 ? -2.551 3.576 9.531 1 93.75 74 TRP B O 1
ATOM 2049 N N . PHE B 1 75 ? -3.996 3.844 11.211 1 95.5 75 PHE B N 1
ATOM 2050 C CA . PHE B 1 75 ? -4.32 2.432 11.375 1 95.5 75 PHE B CA 1
ATOM 2051 C C . PHE B 1 75 ? -5.039 1.894 10.148 1 95.5 75 PHE B C 1
ATOM 2053 O O . PHE B 1 75 ? -4.742 0.791 9.68 1 95.5 75 PHE B O 1
ATOM 2060 N N . PHE B 1 76 ? -5.965 2.637 9.57 1 94.94 76 PHE B N 1
ATOM 2061 C CA . PHE B 1 76 ? -6.82 2.16 8.492 1 94.94 76 PHE B CA 1
ATOM 2062 C C . PHE B 1 76 ? -5.992 1.755 7.277 1 94.94 76 PHE B C 1
ATOM 2064 O O . PHE B 1 76 ? -6.031 0.6 6.848 1 94.94 76 PHE B O 1
ATOM 2071 N N . PRO B 1 77 ? -5.195 2.691 6.742 1 97.44 77 PRO B N 1
ATOM 2072 C CA . PRO B 1 77 ? -4.383 2.279 5.594 1 97.44 77 PRO B CA 1
ATOM 2073 C C . PRO B 1 77 ? -3.316 1.252 5.961 1 97.44 77 PRO B C 1
ATOM 2075 O O . PRO B 1 77 ? -2.926 0.434 5.125 1 97.44 77 PRO B O 1
ATOM 2078 N N . PHE B 1 78 ? -2.861 1.235 7.223 1 98.25 78 PHE B N 1
ATOM 2079 C CA . PHE B 1 78 ? -1.783 0.355 7.656 1 98.25 78 PHE B CA 1
ATOM 2080 C C . PHE B 1 78 ? -2.176 -1.107 7.484 1 98.25 78 PHE B C 1
ATOM 2082 O O . PHE B 1 78 ? -1.344 -1.94 7.121 1 98.25 78 PHE B O 1
ATOM 2089 N N . VAL B 1 79 ? -3.385 -1.392 7.727 1 98.31 79 VAL B N 1
ATOM 2090 C CA . VAL B 1 79 ? -3.9 -2.748 7.578 1 98.31 79 VAL B CA 1
ATOM 2091 C C . VAL B 1 79 ? -3.725 -3.213 6.133 1 98.31 79 VAL B C 1
ATOM 2093 O O . VAL B 1 79 ? -3.299 -4.344 5.887 1 98.31 79 VAL B O 1
ATOM 2096 N N . SER B 1 80 ? -4.035 -2.34 5.191 1 98.31 80 SER B N 1
ATOM 2097 C CA . SER B 1 80 ? -3.891 -2.688 3.783 1 98.31 80 SER B CA 1
ATOM 2098 C C . SER B 1 80 ? -2.424 -2.852 3.4 1 98.31 80 SER B C 1
ATOM 2100 O O . SER B 1 80 ? -2.082 -3.699 2.572 1 98.31 80 SER B O 1
ATOM 2102 N N . TRP B 1 81 ? -1.541 -2.033 3.992 1 98.62 81 TRP B N 1
ATOM 2103 C CA . TRP B 1 81 ? -0.109 -2.188 3.76 1 98.62 81 TRP B CA 1
ATOM 2104 C C . TRP B 1 81 ? 0.357 -3.588 4.145 1 98.62 81 TRP B C 1
ATOM 2106 O O . TRP B 1 81 ? 1.106 -4.227 3.4 1 98.62 81 TRP B O 1
ATOM 2116 N N . ILE B 1 82 ? -0.111 -4.051 5.262 1 98.75 82 ILE B N 1
ATOM 2117 C CA . ILE B 1 82 ? 0.262 -5.379 5.734 1 98.75 82 ILE B CA 1
ATOM 2118 C C . ILE B 1 82 ? -0.175 -6.43 4.719 1 98.75 82 ILE B C 1
ATOM 2120 O O . ILE B 1 82 ? 0.597 -7.328 4.375 1 98.75 82 ILE B O 1
ATOM 2124 N N . GLY B 1 83 ? -1.378 -6.316 4.25 1 98.88 83 GLY B N 1
ATOM 2125 C CA . GLY B 1 83 ? -1.871 -7.238 3.24 1 98.88 83 GLY B CA 1
ATOM 2126 C C . GLY B 1 83 ? -0.989 -7.297 2.008 1 98.88 83 GLY B C 1
ATOM 2127 O O . GLY B 1 83 ? -0.681 -8.383 1.51 1 98.88 83 GLY B O 1
ATOM 2128 N N . PHE B 1 84 ? -0.586 -6.141 1.571 1 98.88 84 PHE B N 1
ATOM 2129 C CA . PHE B 1 84 ? 0.223 -6.07 0.361 1 98.88 84 PHE B CA 1
ATOM 2130 C C . PHE B 1 84 ? 1.608 -6.656 0.601 1 98.88 84 PHE B C 1
ATOM 2132 O O . PHE B 1 84 ? 2.176 -7.309 -0.28 1 98.88 84 PHE B O 1
ATOM 2139 N N . VAL B 1 85 ? 2.166 -6.445 1.791 1 98.88 85 VAL B N 1
ATOM 2140 C CA . VAL B 1 85 ? 3.469 -7.016 2.111 1 98.88 85 VAL B CA 1
ATOM 2141 C C . VAL B 1 85 ? 3.371 -8.539 2.146 1 98.88 85 VAL B C 1
ATOM 2143 O O . VAL B 1 85 ? 4.238 -9.234 1.613 1 98.88 85 VAL B O 1
ATOM 2146 N N . ILE B 1 86 ? 2.336 -9.023 2.742 1 98.88 86 ILE B N 1
ATOM 2147 C CA . ILE B 1 86 ? 2.123 -10.461 2.787 1 98.88 86 ILE B CA 1
ATOM 2148 C C . ILE B 1 86 ? 2.002 -11.008 1.366 1 98.88 86 ILE B C 1
ATOM 2150 O O . ILE B 1 86 ? 2.549 -12.07 1.054 1 98.88 86 ILE B O 1
ATOM 2154 N N . LEU B 1 87 ? 1.305 -10.297 0.53 1 98.81 87 LEU B N 1
ATOM 2155 C CA . LEU B 1 87 ? 1.135 -10.727 -0.855 1 98.81 87 LEU B CA 1
ATOM 2156 C C . LEU B 1 87 ? 2.475 -10.766 -1.581 1 98.81 87 LEU B C 1
ATOM 2158 O O . LEU B 1 87 ? 2.699 -11.625 -2.438 1 98.81 87 LEU B O 1
ATOM 2162 N N . ALA B 1 88 ? 3.359 -9.82 -1.249 1 98.81 88 ALA B N 1
ATOM 2163 C CA . ALA B 1 88 ? 4.695 -9.828 -1.838 1 98.81 88 ALA B CA 1
ATOM 2164 C C . ALA B 1 88 ? 5.445 -11.109 -1.479 1 98.81 88 ALA B C 1
ATOM 2166 O O . ALA B 1 88 ? 6.148 -11.68 -2.318 1 98.81 88 ALA B O 1
ATOM 2167 N N . PHE B 1 89 ? 5.289 -11.516 -0.251 1 98.75 89 PHE B N 1
ATOM 2168 C CA . PHE B 1 89 ? 5.891 -12.789 0.145 1 98.75 89 PHE B CA 1
ATOM 2169 C C . PHE B 1 89 ? 5.238 -13.945 -0.596 1 98.75 89 PHE B C 1
ATOM 2171 O O . PHE B 1 89 ? 5.918 -14.898 -0.985 1 98.75 89 PHE B O 1
ATOM 2178 N N . ALA B 1 90 ? 3.92 -13.883 -0.774 1 98.69 90 ALA B N 1
ATOM 2179 C CA . ALA B 1 90 ? 3.221 -14.914 -1.537 1 98.69 90 ALA B CA 1
ATOM 2180 C C . ALA B 1 90 ? 3.768 -15.008 -2.959 1 98.69 90 ALA B C 1
ATOM 2182 O O . ALA B 1 90 ? 3.982 -16.109 -3.475 1 98.69 90 ALA B O 1
ATOM 2183 N N . TYR B 1 91 ? 3.965 -13.867 -3.596 1 98.5 91 TYR B N 1
ATOM 2184 C CA . TYR B 1 91 ? 4.52 -13.859 -4.945 1 98.5 91 TYR B CA 1
ATOM 2185 C C . TYR B 1 91 ? 5.863 -14.578 -4.984 1 98.5 91 TYR B C 1
ATOM 2187 O O . TYR B 1 91 ? 6.113 -15.383 -5.883 1 98.5 91 TYR B O 1
ATOM 2195 N N . THR B 1 92 ? 6.699 -14.234 -4.008 1 97.56 92 THR B N 1
ATOM 2196 C CA . THR B 1 92 ? 8.055 -14.773 -3.971 1 97.56 92 THR B CA 1
ATOM 2197 C C . THR B 1 92 ? 8.023 -16.281 -3.785 1 97.56 92 THR B C 1
ATOM 2199 O O . THR B 1 92 ? 8.844 -17 -4.363 1 97.56 92 THR B O 1
ATOM 2202 N N . LEU B 1 93 ? 7.062 -16.75 -3.084 1 97.5 93 LEU B N 1
ATOM 2203 C CA . LEU B 1 93 ? 7.027 -18.172 -2.729 1 97.5 93 LEU B CA 1
ATOM 2204 C C . LEU B 1 93 ? 6.195 -18.969 -3.732 1 97.5 93 LEU B C 1
ATOM 2206 O O . LEU B 1 93 ? 6.215 -20.188 -3.729 1 97.5 93 LEU B O 1
ATOM 2210 N N . LYS B 1 94 ? 5.465 -18.281 -4.555 1 96.62 94 LYS B N 1
ATOM 2211 C CA . LYS B 1 94 ? 4.605 -18.969 -5.504 1 96.62 94 LYS B CA 1
ATOM 2212 C C . LYS B 1 94 ? 5.422 -19.875 -6.43 1 96.62 94 LYS B C 1
ATOM 2214 O O . LYS B 1 94 ? 6.387 -19.406 -7.051 1 96.62 94 LYS B O 1
ATOM 2219 N N . GLY B 1 95 ? 5.02 -21.094 -6.539 1 93.38 95 GLY B N 1
ATOM 2220 C CA . GLY B 1 95 ? 5.762 -22.062 -7.32 1 93.38 95 GLY B CA 1
ATOM 2221 C C . GLY B 1 95 ? 6.828 -22.781 -6.523 1 93.38 95 GLY B C 1
ATOM 2222 O O . GLY B 1 95 ? 7.324 -23.828 -6.941 1 93.38 95 GLY B O 1
ATOM 2223 N N . MET B 1 96 ? 7.199 -22.25 -5.32 1 93 96 MET B N 1
ATOM 2224 C CA . MET B 1 96 ? 8.258 -22.828 -4.496 1 93 96 MET B CA 1
ATOM 2225 C C . MET B 1 96 ? 7.668 -23.547 -3.287 1 93 96 MET B C 1
ATOM 2227 O O . MET B 1 96 ? 8.25 -24.516 -2.793 1 93 96 MET B O 1
ATOM 2231 N N . SER B 1 97 ? 6.5 -23.047 -2.818 1 95.19 97 SER B N 1
ATOM 2232 C CA . SER B 1 97 ? 5.91 -23.562 -1.588 1 95.19 97 SER B CA 1
ATOM 2233 C C . SER B 1 97 ? 4.395 -23.375 -1.589 1 95.19 97 SER B C 1
ATOM 2235 O O . SER B 1 97 ? 3.881 -22.375 -2.082 1 95.19 97 SER B O 1
ATOM 2237 N N . PRO B 1 98 ? 3.664 -24.391 -1.037 1 94.25 98 PRO B N 1
ATOM 2238 C CA . PRO B 1 98 ? 2.215 -24.234 -0.899 1 94.25 98 PRO B CA 1
ATOM 2239 C C . PRO B 1 98 ? 1.834 -23.078 0.026 1 94.25 98 PRO B C 1
ATOM 2241 O O . PRO B 1 98 ? 0.685 -22.625 0.016 1 94.25 98 PRO B O 1
ATOM 2244 N N . LEU B 1 99 ? 2.811 -22.578 0.754 1 96.44 99 LEU B N 1
ATOM 2245 C CA . LEU B 1 99 ? 2.592 -21.453 1.659 1 96.44 99 LEU B CA 1
ATOM 2246 C C . LEU B 1 99 ? 2.172 -20.203 0.887 1 96.44 99 LEU B C 1
ATOM 2248 O O . LEU B 1 99 ? 1.492 -19.328 1.431 1 96.44 99 LEU B O 1
ATOM 2252 N N . ALA B 1 100 ? 2.557 -20.156 -0.366 1 97.12 100 ALA B N 1
ATOM 2253 C CA . ALA B 1 100 ? 2.232 -19 -1.194 1 97.12 100 ALA B CA 1
ATOM 2254 C C . ALA B 1 100 ? 0.723 -18.781 -1.257 1 97.12 100 ALA B C 1
ATOM 2256 O O . ALA B 1 100 ? 0.25 -17.641 -1.101 1 97.12 100 ALA B O 1
ATOM 2257 N N . GLU B 1 101 ? -0.032 -19.844 -1.418 1 95.56 101 GLU B N 1
ATOM 2258 C CA . GLU B 1 101 ? -1.485 -19.734 -1.5 1 95.56 101 GLU B CA 1
ATOM 2259 C C . GLU B 1 101 ? -2.082 -19.312 -0.161 1 95.56 101 GLU B C 1
ATOM 2261 O O . GLU B 1 101 ? -3.01 -18.5 -0.118 1 95.56 101 GLU B O 1
ATOM 2266 N N . THR B 1 102 ? -1.573 -19.875 0.881 1 97.19 102 THR B N 1
ATOM 2267 C CA . THR B 1 102 ? -2.023 -19.5 2.219 1 97.19 102 THR B CA 1
ATOM 2268 C C . THR B 1 102 ? -1.771 -18.016 2.48 1 97.19 102 THR B C 1
ATOM 2270 O O . THR B 1 102 ? -2.643 -17.312 2.998 1 97.19 102 THR B O 1
ATOM 2273 N N . LEU B 1 103 ? -0.6 -17.547 2.096 1 98.31 103 LEU B N 1
ATOM 2274 C CA . LEU B 1 103 ? -0.25 -16.141 2.285 1 98.31 103 LEU B CA 1
ATOM 2275 C C . LEU B 1 103 ? -1.134 -15.242 1.429 1 98.31 103 LEU B C 1
ATOM 2277 O O . LEU B 1 103 ? -1.539 -14.164 1.867 1 98.31 103 LEU B O 1
ATOM 2281 N N . ALA B 1 104 ? -1.41 -15.695 0.234 1 97.81 104 ALA B N 1
ATOM 2282 C CA . ALA B 1 104 ? -2.297 -14.914 -0.623 1 97.81 104 ALA B CA 1
ATOM 2283 C C . ALA B 1 104 ? -3.689 -14.805 -0.012 1 97.81 104 ALA B C 1
ATOM 2285 O O . ALA B 1 104 ? -4.305 -13.734 -0.046 1 97.81 104 ALA B O 1
ATOM 2286 N N . ASN B 1 105 ? -4.172 -15.922 0.514 1 97.25 105 ASN B N 1
ATOM 2287 C CA . ASN B 1 105 ? -5.465 -15.891 1.187 1 97.25 105 ASN B CA 1
ATOM 2288 C C . ASN B 1 105 ? -5.434 -15.008 2.428 1 97.25 105 ASN B C 1
ATOM 2290 O O . ASN B 1 105 ? -6.402 -14.297 2.717 1 97.25 105 ASN B O 1
ATOM 2294 N N . LEU B 1 106 ? -4.367 -15.047 3.129 1 98.25 106 LEU B N 1
ATOM 2295 C CA . LEU B 1 106 ? -4.195 -14.18 4.289 1 98.25 106 LEU B CA 1
ATOM 2296 C C . LEU B 1 106 ? -4.168 -12.711 3.867 1 98.25 106 LEU B C 1
ATOM 2298 O O . LEU B 1 106 ? -4.758 -11.859 4.539 1 98.25 106 LEU B O 1
ATOM 2302 N N . SER B 1 107 ? -3.41 -12.469 2.793 1 98.75 107 SER B N 1
ATOM 2303 C CA . SER B 1 107 ? -3.395 -11.117 2.229 1 98.75 107 SER B CA 1
ATOM 2304 C C . SER B 1 107 ? -4.805 -10.641 1.904 1 98.75 107 SER B C 1
ATOM 2306 O O . SER B 1 107 ? -5.18 -9.523 2.256 1 98.75 107 SER B O 1
ATOM 2308 N N . LEU B 1 108 ? -5.582 -11.484 1.26 1 98.31 108 LEU B N 1
ATOM 2309 C CA . LEU B 1 108 ? -6.977 -11.164 0.969 1 98.31 108 LEU B CA 1
ATOM 2310 C C . LEU B 1 108 ? -7.742 -10.867 2.252 1 98.31 108 LEU B C 1
ATOM 2312 O O . LEU B 1 108 ? -8.586 -9.969 2.281 1 98.31 108 LEU B O 1
ATOM 2316 N N . GLY B 1 109 ? -7.473 -11.609 3.27 1 98.44 109 GLY B N 1
ATOM 2317 C CA . GLY B 1 109 ? -8.078 -11.352 4.566 1 98.44 109 GLY B CA 1
ATOM 2318 C C . GLY B 1 109 ? -7.828 -9.938 5.066 1 98.44 109 GLY B C 1
ATOM 2319 O O . GLY B 1 109 ? -8.734 -9.289 5.582 1 98.44 109 GLY B O 1
ATOM 2320 N N . PHE B 1 110 ? -6.633 -9.469 4.914 1 98.75 110 PHE B N 1
ATOM 2321 C CA . PHE B 1 110 ? -6.312 -8.109 5.336 1 98.75 110 PHE B CA 1
ATOM 2322 C C . PHE B 1 110 ? -7.043 -7.09 4.477 1 98.75 110 PHE B C 1
ATOM 2324 O O . PHE B 1 110 ? -7.469 -6.043 4.969 1 98.75 110 PHE B O 1
ATOM 2331 N N . PHE B 1 111 ? -7.133 -7.367 3.164 1 98.81 111 PHE B N 1
ATOM 2332 C CA . PHE B 1 111 ? -7.914 -6.48 2.311 1 98.81 111 PHE B CA 1
ATOM 2333 C C . PHE B 1 111 ? -9.383 -6.48 2.729 1 98.81 111 PHE B C 1
ATOM 2335 O O . PHE B 1 111 ? -10.047 -5.441 2.682 1 98.81 111 PHE B O 1
ATOM 2342 N N . TYR B 1 112 ? -9.891 -7.656 3.191 1 98.81 112 TYR B N 1
ATOM 2343 C CA . TYR B 1 112 ? -11.258 -7.75 3.688 1 98.81 112 TYR B CA 1
ATOM 2344 C C . TYR B 1 112 ? -11.422 -6.961 4.98 1 98.81 112 TYR B C 1
ATOM 2346 O O . TYR B 1 112 ? -12.461 -6.34 5.207 1 98.81 112 TYR B O 1
ATOM 2354 N N . VAL B 1 113 ? -10.445 -7.023 5.812 1 98.38 113 VAL B N 1
ATOM 2355 C CA . VAL B 1 113 ? -10.492 -6.203 7.016 1 98.38 113 VAL B CA 1
ATOM 2356 C C . VAL B 1 113 ? -10.594 -4.73 6.637 1 98.38 113 VAL B C 1
ATOM 2358 O O . VAL B 1 113 ? -11.391 -3.986 7.215 1 98.38 113 VAL B O 1
ATOM 2361 N N . GLY B 1 114 ? -9.789 -4.328 5.66 1 98.12 114 GLY B N 1
ATOM 2362 C CA . GLY B 1 114 ? -9.891 -2.963 5.172 1 98.12 114 GLY B CA 1
ATOM 2363 C C . GLY B 1 114 ? -11.281 -2.6 4.688 1 98.12 114 GLY B C 1
ATOM 2364 O O . GLY B 1 114 ? -11.844 -1.589 5.109 1 98.12 114 GLY B O 1
ATOM 2365 N N . ALA B 1 115 ? -11.82 -3.438 3.873 1 98.31 115 ALA B N 1
ATOM 2366 C CA . ALA B 1 115 ? -13.172 -3.205 3.355 1 98.31 115 ALA B CA 1
ATOM 2367 C C . ALA B 1 115 ? -14.188 -3.123 4.492 1 98.31 115 ALA B C 1
ATOM 2369 O O . ALA B 1 115 ? -15.086 -2.281 4.469 1 98.31 115 ALA B O 1
ATOM 2370 N N . GLY B 1 116 ? -14.039 -4.031 5.414 1 97.75 116 GLY B N 1
ATOM 2371 C CA . GLY B 1 116 ? -14.914 -4.004 6.578 1 97.75 116 GLY B CA 1
ATOM 2372 C C . GLY B 1 116 ? -14.805 -2.723 7.383 1 97.75 116 GLY B C 1
ATOM 2373 O O . GLY B 1 116 ? -15.805 -2.184 7.848 1 97.75 116 GLY B O 1
ATOM 2374 N N . MET B 1 117 ? -13.578 -2.246 7.578 1 96.69 117 MET B N 1
ATOM 2375 C CA . MET B 1 117 ? -13.344 -1 8.305 1 96.69 117 MET B CA 1
ATOM 2376 C C . MET B 1 117 ? -14 0.176 7.586 1 96.69 117 MET B C 1
ATOM 2378 O O . MET B 1 117 ? -14.602 1.044 8.227 1 96.69 117 MET B O 1
ATOM 2382 N N . PHE B 1 118 ? -13.867 0.201 6.258 1 96.06 118 PHE B N 1
ATOM 2383 C CA . PHE B 1 118 ? -14.5 1.267 5.488 1 96.06 118 PHE B CA 1
ATOM 2384 C C . PHE B 1 118 ? -16.016 1.204 5.621 1 96.06 118 PHE B C 1
ATOM 2386 O O . PHE B 1 118 ? -16.672 2.236 5.762 1 96.06 118 PHE B O 1
ATOM 2393 N N . ALA B 1 119 ? -16.562 -0.004 5.602 1 95.94 119 ALA B N 1
ATOM 2394 C CA . ALA B 1 119 ? -18 -0.173 5.77 1 95.94 119 ALA B CA 1
ATOM 2395 C C . ALA B 1 119 ? -18.453 0.307 7.148 1 95.94 119 ALA B C 1
ATOM 2397 O O . ALA B 1 119 ? -19.484 0.979 7.27 1 95.94 119 ALA B O 1
ATOM 2398 N N . LEU B 1 120 ? -17.719 -0.054 8.125 1 93.12 120 LEU B N 1
ATOM 2399 C CA . LEU B 1 120 ? -18.062 0.365 9.484 1 93.12 120 LEU B CA 1
ATOM 2400 C C . LEU B 1 120 ? -17.969 1.881 9.625 1 93.12 120 LEU B C 1
ATOM 2402 O O . LEU B 1 120 ? -18.844 2.51 10.227 1 93.12 120 LEU B O 1
ATOM 2406 N N . LYS B 1 121 ? -16.906 2.424 9.086 1 90.25 121 LYS B N 1
ATOM 2407 C CA . LYS B 1 121 ? -16.75 3.875 9.109 1 90.25 121 LYS B CA 1
ATOM 2408 C C . LYS B 1 121 ? -17.953 4.578 8.5 1 90.25 121 LYS B C 1
ATOM 2410 O O . LYS B 1 121 ? -18.453 5.562 9.055 1 90.25 121 LYS B O 1
ATOM 2415 N N . GLU B 1 122 ? -18.438 4.074 7.379 1 89.75 122 GLU B N 1
ATOM 2416 C CA . GLU B 1 122 ? -19.516 4.727 6.629 1 89.75 122 GLU B CA 1
ATOM 2417 C C . GLU B 1 122 ? -20.875 4.395 7.219 1 89.75 122 GLU B C 1
ATOM 2419 O O . GLU B 1 122 ? -21.859 5.07 6.926 1 89.75 122 GLU B O 1
ATOM 2424 N N . SER B 1 123 ? -20.969 3.297 7.996 1 87.31 123 SER B N 1
ATOM 2425 C CA . SER B 1 123 ? -22.25 2.904 8.578 1 87.31 123 SER B CA 1
ATOM 2426 C C . SER B 1 123 ? -22.75 3.957 9.562 1 87.31 123 SER B C 1
ATOM 2428 O O . SER B 1 123 ? -23.953 4.094 9.766 1 87.31 123 SER B O 1
ATOM 2430 N N . PHE B 1 124 ? -21.875 4.652 10.094 1 80.31 124 PHE B N 1
ATOM 2431 C CA . PHE B 1 124 ? -22.266 5.695 11.039 1 80.31 124 PHE B CA 1
ATOM 2432 C C . PHE B 1 124 ? -22.875 6.883 10.312 1 80.31 124 PHE B C 1
ATOM 2434 O O . PHE B 1 124 ? -23.703 7.602 10.867 1 80.31 124 PHE B O 1
ATOM 2441 N N . CYS B 1 125 ? -22.453 7.031 9.125 1 75.19 125 CYS B N 1
ATOM 2442 C CA . CYS B 1 125 ? -22.953 8.164 8.344 1 75.19 125 CYS B CA 1
ATOM 2443 C C . CYS B 1 125 ? -24.25 7.812 7.633 1 75.19 125 CYS B C 1
ATOM 2445 O O . CYS B 1 125 ? -25.156 8.633 7.566 1 75.19 125 CYS B O 1
ATOM 2447 N N . PHE B 1 126 ? -24.172 6.516 7.051 1 75.88 126 PHE B N 1
ATOM 2448 C CA . PHE B 1 126 ? -25.328 6.102 6.277 1 75.88 126 PHE B CA 1
ATOM 2449 C C . PHE B 1 126 ? -26.203 5.156 7.086 1 75.88 126 PHE B C 1
ATOM 2451 O O . PHE B 1 126 ? -25.719 4.398 7.922 1 75.88 126 PHE B O 1
ATOM 2458 N N . ARG B 1 127 ? -27.047 5.402 7.754 1 77.5 127 ARG B N 1
ATOM 2459 C CA . ARG B 1 127 ? -27.906 4.5 8.516 1 77.5 127 ARG B CA 1
ATOM 2460 C C . ARG B 1 127 ? -28.406 3.359 7.645 1 77.5 127 ARG B C 1
ATOM 2462 O O . ARG B 1 127 ? -29.609 3.062 7.637 1 77.5 127 ARG B O 1
ATOM 2469 N N . ILE B 1 128 ? -27.531 2.854 6.77 1 76.56 128 ILE B N 1
ATOM 2470 C CA . ILE B 1 128 ? -27.875 1.689 5.957 1 76.56 128 ILE B CA 1
ATOM 2471 C C . ILE B 1 128 ? -27.875 0.436 6.828 1 76.56 128 ILE B C 1
ATOM 2473 O O . ILE B 1 128 ? -26.859 0.076 7.418 1 76.56 128 ILE B O 1
ATOM 2477 N N . ILE B 1 129 ? -29.047 -0.19 6.785 1 81.81 129 ILE B N 1
ATOM 2478 C CA . ILE B 1 129 ? -29.234 -1.382 7.605 1 81.81 129 ILE B CA 1
ATOM 2479 C C . ILE B 1 129 ? -28.344 -2.508 7.094 1 81.81 129 ILE B C 1
ATOM 2481 O O . ILE B 1 129 ? -28.25 -2.736 5.887 1 81.81 129 ILE B O 1
ATOM 2485 N N . GLY B 1 130 ? -27.484 -3.082 7.934 1 88.44 130 GLY B N 1
ATOM 2486 C CA . GLY B 1 130 ? -26.719 -4.258 7.559 1 88.44 130 GLY B CA 1
ATOM 2487 C C . GLY B 1 130 ? -25.25 -3.961 7.312 1 88.44 130 GLY B C 1
ATOM 2488 O O . GLY B 1 130 ? -24.406 -4.871 7.316 1 88.44 130 GLY B O 1
ATOM 2489 N N . LEU B 1 131 ? -24.969 -2.713 7.031 1 87.44 131 LEU B N 1
ATOM 2490 C CA . LEU B 1 131 ? -23.594 -2.34 6.691 1 87.44 131 LEU B CA 1
ATOM 2491 C C . LEU B 1 131 ? -22.625 -2.766 7.789 1 87.44 131 LEU B C 1
ATOM 2493 O O . LEU B 1 131 ? -21.516 -3.232 7.5 1 87.44 131 LEU B O 1
ATOM 2497 N N . PRO B 1 132 ? -23.062 -2.701 9.039 1 92.44 132 PRO B N 1
ATOM 2498 C CA . PRO B 1 132 ? -22.141 -3.133 10.102 1 92.44 132 PRO B CA 1
ATOM 2499 C C . PRO B 1 132 ? -21.891 -4.637 10.078 1 92.44 132 PRO B C 1
ATOM 2501 O O . PRO B 1 132 ? -20.969 -5.117 10.758 1 92.44 132 PRO B O 1
ATOM 2504 N N . LEU B 1 133 ? -22.609 -5.344 9.258 1 94.94 133 LEU B N 1
ATOM 2505 C CA . LEU B 1 133 ? -22.453 -6.789 9.172 1 94.94 133 LEU B CA 1
ATOM 2506 C C . LEU B 1 133 ? -21.422 -7.156 8.109 1 94.94 133 LEU B C 1
ATOM 2508 O O . LEU B 1 133 ? -20.969 -8.305 8.039 1 94.94 133 LEU B O 1
ATOM 2512 N N . VAL B 1 134 ? -20.984 -6.266 7.312 1 97.38 134 VAL B N 1
ATOM 2513 C CA . VAL B 1 134 ? -20.062 -6.516 6.203 1 97.38 134 VAL B CA 1
ATOM 2514 C C . VAL B 1 134 ? -18.797 -7.191 6.723 1 97.38 134 VAL B C 1
ATOM 2516 O O . VAL B 1 134 ? -18.359 -8.211 6.184 1 97.38 134 VAL B O 1
ATOM 2519 N N . PRO B 1 135 ? -18.172 -6.723 7.832 1 97.5 135 PRO B N 1
ATOM 2520 C CA . PRO B 1 135 ? -16.969 -7.387 8.328 1 97.5 135 PRO B CA 1
ATOM 2521 C C . PRO B 1 135 ? -17.203 -8.859 8.672 1 97.5 135 PRO B C 1
ATOM 2523 O O . PRO B 1 135 ? -16.328 -9.695 8.43 1 97.5 135 PRO B O 1
ATOM 2526 N N . LEU B 1 136 ? -18.344 -9.141 9.211 1 97.75 136 LEU B N 1
ATOM 2527 C CA . LEU B 1 136 ? -18.656 -10.516 9.586 1 97.75 136 LEU B CA 1
ATOM 2528 C C . LEU B 1 136 ? -18.75 -11.406 8.352 1 97.75 136 LEU B C 1
ATOM 2530 O O . LEU B 1 136 ? -18.234 -12.523 8.344 1 97.75 136 LEU B O 1
ATOM 2534 N N . PHE B 1 137 ? -19.406 -10.945 7.301 1 98.44 137 PHE B N 1
ATOM 2535 C CA . PHE B 1 137 ? -19.531 -11.688 6.055 1 98.44 137 PHE B CA 1
ATOM 2536 C C . PHE B 1 137 ? -18.156 -11.898 5.41 1 98.44 137 PHE B C 1
ATOM 2538 O O . PHE B 1 137 ? -17.844 -13 4.945 1 98.44 137 PHE B O 1
ATOM 2545 N N . LEU B 1 138 ? -17.391 -10.875 5.41 1 98.56 138 LEU B N 1
ATOM 2546 C CA . LEU B 1 138 ? -16.062 -10.969 4.805 1 98.56 138 LEU B CA 1
ATOM 2547 C C . LEU B 1 138 ? -15.164 -11.922 5.594 1 98.56 138 LEU B C 1
ATOM 2549 O O . LEU B 1 138 ? -14.391 -12.68 5.008 1 98.56 138 LEU B O 1
ATOM 2553 N N . CYS B 1 139 ? -15.258 -11.859 6.918 1 98.06 139 CYS B N 1
ATOM 2554 C CA . CYS B 1 139 ? -14.523 -12.797 7.758 1 98.06 139 CYS B CA 1
ATOM 2555 C C . CYS B 1 139 ? -14.906 -14.234 7.441 1 98.06 139 CYS B C 1
ATOM 2557 O O . CYS B 1 139 ? -14.039 -15.102 7.305 1 98.06 139 CYS B O 1
ATOM 2559 N N . GLY B 1 140 ? -16.188 -14.461 7.375 1 98.06 140 GLY B N 1
ATOM 2560 C CA . GLY B 1 140 ? -16.641 -15.789 6.996 1 98.06 140 GLY B CA 1
ATOM 2561 C C . GLY B 1 140 ? -16.109 -16.25 5.656 1 98.06 140 GLY B C 1
ATOM 2562 O O . GLY B 1 140 ? -15.711 -17.406 5.504 1 98.06 140 GLY B O 1
ATOM 2563 N N . SER B 1 141 ? -16.062 -15.359 4.688 1 97.94 141 SER B N 1
ATOM 2564 C CA . SER B 1 141 ? -15.586 -15.688 3.352 1 97.94 141 SER B CA 1
ATOM 2565 C C . SER B 1 141 ? -14.125 -16.125 3.387 1 97.94 141 SER B C 1
ATOM 2567 O O . SER B 1 141 ? -13.789 -17.219 2.906 1 97.94 141 SER B O 1
ATOM 2569 N N . VAL B 1 142 ? -13.273 -15.359 4.035 1 97.5 142 VAL B N 1
ATOM 2570 C CA . VAL B 1 142 ? -11.844 -15.664 4 1 97.5 142 VAL B CA 1
ATOM 2571 C C . VAL B 1 142 ? -11.555 -16.875 4.875 1 97.5 142 VAL B C 1
ATOM 2573 O O . VAL B 1 142 ? -10.68 -17.688 4.559 1 97.5 142 VAL B O 1
ATOM 2576 N N . LEU B 1 143 ? -12.273 -17.062 5.977 1 97.12 143 LEU B N 1
ATOM 2577 C CA . LEU B 1 143 ? -12.086 -18.234 6.832 1 97.12 143 LEU B CA 1
ATOM 2578 C C . LEU B 1 143 ? -12.359 -19.516 6.059 1 97.12 143 LEU B C 1
ATOM 2580 O O . LEU B 1 143 ? -11.664 -20.516 6.242 1 97.12 143 LEU B O 1
ATOM 2584 N N . ASN B 1 144 ? -13.367 -19.469 5.258 1 96.56 144 ASN B N 1
ATOM 2585 C CA . ASN B 1 144 ? -13.656 -20.641 4.441 1 96.56 144 ASN B CA 1
ATOM 2586 C C . ASN B 1 144 ? -12.516 -20.953 3.479 1 96.56 144 ASN B C 1
ATOM 2588 O O . ASN B 1 144 ? -12.172 -22.109 3.264 1 96.56 144 ASN B O 1
ATOM 2592 N N . ARG B 1 145 ? -11.906 -19.938 2.932 1 93.44 145 ARG B N 1
ATOM 2593 C CA . ARG B 1 145 ? -10.75 -20.125 2.062 1 93.44 145 ARG B CA 1
ATOM 2594 C C . ARG B 1 145 ? -9.578 -20.719 2.83 1 93.44 145 ARG B C 1
ATOM 2596 O O . ARG B 1 145 ? -8.914 -21.641 2.344 1 93.44 145 ARG B O 1
ATOM 2603 N N . LEU B 1 146 ? -9.367 -20.203 4.023 1 94.69 146 LEU B N 1
ATOM 2604 C CA . LEU B 1 146 ? -8.203 -20.594 4.816 1 94.69 146 LEU B CA 1
ATOM 2605 C C . LEU B 1 146 ? -8.383 -22 5.391 1 94.69 146 LEU B C 1
ATOM 2607 O O . LEU B 1 146 ? -7.41 -22.734 5.578 1 94.69 146 LEU B O 1
ATOM 2611 N N . LEU B 1 147 ? -9.609 -22.359 5.621 1 94.06 147 LEU B N 1
ATOM 2612 C CA . LEU B 1 147 ? -9.898 -23.656 6.238 1 94.06 147 LEU B CA 1
ATOM 2613 C C . LEU B 1 147 ? -10.07 -24.734 5.18 1 94.06 147 LEU B C 1
ATOM 2615 O O . LEU B 1 147 ? -10.258 -25.906 5.508 1 94.06 147 LEU B O 1
ATOM 2619 N N . GLY B 1 148 ? -10.047 -24.375 3.877 1 91.62 148 GLY B N 1
ATOM 2620 C CA . GLY B 1 148 ? -10.086 -25.375 2.807 1 91.62 148 GLY B CA 1
ATOM 2621 C C . GLY B 1 148 ? -11.484 -25.656 2.311 1 91.62 148 GLY B C 1
ATOM 2622 O O . GLY B 1 148 ? -11.773 -26.781 1.857 1 91.62 148 GLY B O 1
ATOM 2623 N N . PHE B 1 149 ? -12.414 -24.75 2.549 1 93.38 149 PHE B N 1
ATOM 2624 C CA . PHE B 1 149 ? -13.773 -24.859 2.039 1 93.38 149 PHE B CA 1
ATOM 2625 C C . PHE B 1 149 ? -14.086 -23.719 1.069 1 93.38 149 PHE B C 1
ATOM 2627 O O . PHE B 1 149 ? -15.055 -22.984 1.256 1 93.38 149 PHE B O 1
ATOM 2634 N N . PRO B 1 150 ? -13.344 -23.719 -0.053 1 90.5 150 PRO B N 1
ATOM 2635 C CA . PRO B 1 150 ? -13.469 -22.562 -0.945 1 90.5 150 PRO B CA 1
ATOM 2636 C C . PRO B 1 150 ? -14.836 -22.484 -1.621 1 90.5 150 PRO B C 1
ATOM 2638 O O . PRO B 1 150 ? -15.266 -21.406 -2.041 1 90.5 150 PRO B O 1
ATOM 2641 N N . SER B 1 151 ? -15.57 -23.609 -1.702 1 94.06 151 SER B N 1
ATOM 2642 C CA . SER B 1 151 ? -16.875 -23.609 -2.355 1 94.06 151 SER B CA 1
ATOM 2643 C C . SER B 1 151 ? -17.891 -22.797 -1.554 1 94.06 151 SER B C 1
ATOM 2645 O O . SER B 1 151 ? -18.875 -22.312 -2.107 1 94.06 151 SER B O 1
ATOM 2647 N N . ALA B 1 152 ? -17.672 -22.578 -0.264 1 96.5 152 ALA B N 1
ATOM 2648 C CA . ALA B 1 152 ? -18.609 -21.859 0.603 1 96.5 152 ALA B CA 1
ATOM 2649 C C . ALA B 1 152 ? -18.312 -20.359 0.608 1 96.5 152 ALA B C 1
ATOM 2651 O O . ALA B 1 152 ? -19.156 -19.562 1.023 1 96.5 152 ALA B O 1
ATOM 2652 N N . GLU B 1 153 ? -17.141 -19.953 0.16 1 96.44 153 GLU B N 1
ATOM 2653 C CA . GLU B 1 153 ? -16.641 -18.594 0.282 1 96.44 153 GLU B CA 1
ATOM 2654 C C . GLU B 1 153 ? -17.578 -17.594 -0.401 1 96.44 153 GLU B C 1
ATOM 2656 O O . GLU B 1 153 ? -17.922 -16.562 0.173 1 96.44 153 GLU B O 1
ATOM 2661 N N . PRO B 1 154 ? -18.094 -17.969 -1.617 1 96.75 154 PRO B N 1
ATOM 2662 C CA . PRO B 1 154 ? -18.875 -16.969 -2.336 1 96.75 154 PRO B CA 1
ATOM 2663 C C . PRO B 1 154 ? -20.219 -16.672 -1.671 1 96.75 154 PRO B C 1
ATOM 2665 O O . PRO B 1 154 ? -20.766 -15.578 -1.842 1 96.75 154 PRO B O 1
ATOM 2668 N N . TYR B 1 155 ? -20.688 -17.547 -0.917 1 97.81 155 TYR B N 1
ATOM 2669 C CA . TYR B 1 155 ? -21.984 -17.359 -0.268 1 97.81 155 TYR B CA 1
ATOM 2670 C C . TYR B 1 155 ? -21.859 -16.375 0.897 1 97.81 155 TYR B C 1
ATOM 2672 O O . TYR B 1 155 ? -22.859 -15.805 1.335 1 97.81 155 TYR B O 1
ATOM 2680 N N . PHE B 1 156 ? -20.734 -16.188 1.409 1 98.44 156 PHE B N 1
ATOM 2681 C CA . PHE B 1 156 ? -20.453 -15.156 2.412 1 98.44 156 PHE B CA 1
ATOM 2682 C C . PHE B 1 156 ? -20.078 -13.836 1.751 1 98.44 156 PHE B C 1
ATOM 2684 O O . PHE B 1 156 ? -20.453 -12.766 2.232 1 98.44 156 PHE B O 1
ATOM 2691 N N . LEU B 1 157 ? -19.438 -13.977 0.645 1 98.5 157 LEU B N 1
ATOM 2692 C CA . LEU B 1 157 ? -18.938 -12.789 -0.039 1 98.5 157 LEU B CA 1
ATOM 2693 C C . LEU B 1 157 ? -20.078 -12.023 -0.705 1 98.5 157 LEU B C 1
ATOM 2695 O O . LEU B 1 157 ? -20.078 -10.797 -0.735 1 98.5 157 LEU B O 1
ATOM 2699 N N . LEU B 1 158 ? -21.062 -12.758 -1.186 1 98.56 158 LEU B N 1
ATOM 2700 C CA . LEU B 1 158 ? -22.109 -12.133 -1.975 1 98.56 158 LEU B CA 1
ATOM 2701 C C . LEU B 1 158 ? -22.906 -11.133 -1.138 1 98.56 158 LEU B C 1
ATOM 2703 O O . LEU B 1 158 ? -23.078 -9.984 -1.549 1 98.56 158 LEU B O 1
ATOM 2707 N N . PRO B 1 159 ? -23.359 -11.461 0.036 1 98.25 159 PRO B N 1
ATOM 2708 C CA . PRO B 1 159 ? -24.078 -10.445 0.818 1 98.25 159 PRO B CA 1
ATOM 2709 C C . PRO B 1 159 ? -23.203 -9.242 1.163 1 98.25 159 PRO B C 1
ATOM 2711 O O . PRO B 1 159 ? -23.672 -8.109 1.168 1 98.25 159 PRO B O 1
ATOM 2714 N N . ALA B 1 160 ? -21.969 -9.438 1.505 1 98.38 160 ALA B N 1
ATOM 2715 C CA . ALA B 1 160 ? -21.047 -8.336 1.757 1 98.38 160 ALA B CA 1
ATOM 2716 C C . ALA B 1 160 ? -20.922 -7.438 0.53 1 98.38 160 ALA B C 1
ATOM 2718 O O . ALA B 1 160 ? -20.938 -6.207 0.645 1 98.38 160 ALA B O 1
ATOM 2719 N N . ALA B 1 161 ? -20.797 -8.07 -0.643 1 98.5 161 ALA B N 1
ATOM 2720 C CA . ALA B 1 161 ? -20.641 -7.336 -1.894 1 98.5 161 ALA B CA 1
ATOM 2721 C C . ALA B 1 161 ? -21.875 -6.504 -2.203 1 98.5 161 ALA B C 1
ATOM 2723 O O . ALA B 1 161 ? -21.766 -5.371 -2.674 1 98.5 161 ALA B O 1
ATOM 2724 N N . LEU B 1 162 ? -23.016 -7.055 -1.962 1 97.88 162 LEU B N 1
ATOM 2725 C CA . LEU B 1 162 ? -24.266 -6.34 -2.188 1 97.88 162 LEU B CA 1
ATOM 2726 C C . LEU B 1 162 ? -24.375 -5.121 -1.277 1 97.88 162 LEU B C 1
ATOM 2728 O O . LEU B 1 162 ? -24.766 -4.039 -1.723 1 97.88 162 LEU B O 1
ATOM 2732 N N . LEU B 1 163 ? -24.031 -5.332 -0.059 1 97.38 163 LEU B N 1
ATOM 2733 C CA . LEU B 1 163 ? -24.062 -4.227 0.892 1 97.38 163 LEU B CA 1
ATOM 2734 C C . LEU B 1 163 ? -23.047 -3.156 0.524 1 97.38 163 LEU B C 1
ATOM 2736 O O . LEU B 1 163 ? -23.344 -1.961 0.604 1 97.38 163 LEU B O 1
ATOM 2740 N N . LEU B 1 164 ? -21.859 -3.562 0.155 1 97.88 164 LEU B N 1
ATOM 2741 C CA . LEU B 1 164 ? -20.844 -2.611 -0.272 1 97.88 164 LEU B CA 1
ATOM 2742 C C . LEU B 1 164 ? -21.297 -1.847 -1.511 1 97.88 164 LEU B C 1
ATOM 2744 O O . LEU B 1 164 ? -21.016 -0.655 -1.65 1 97.88 164 LEU B O 1
ATOM 2748 N N . THR B 1 165 ? -21.938 -2.561 -2.395 1 97.25 165 THR B N 1
ATOM 2749 C CA . THR B 1 165 ? -22.453 -1.912 -3.592 1 97.25 165 THR B CA 1
ATOM 2750 C C . THR B 1 165 ? -23.5 -0.865 -3.229 1 97.25 165 THR B C 1
ATOM 2752 O O . THR B 1 165 ? -23.5 0.242 -3.77 1 97.25 165 THR B O 1
ATOM 2755 N N . TRP B 1 166 ? -24.297 -1.214 -2.332 1 95 166 TRP B N 1
ATOM 2756 C CA . TRP B 1 166 ? -25.281 -0.251 -1.852 1 95 166 TRP B CA 1
ATOM 2757 C C . TRP B 1 166 ? -24.609 0.959 -1.224 1 95 166 TRP B C 1
ATOM 2759 O O . TRP B 1 166 ? -25.031 2.098 -1.429 1 95 166 TRP B O 1
ATOM 2769 N N . LEU B 1 167 ? -23.641 0.706 -0.482 1 95.12 167 LEU B N 1
ATOM 2770 C CA . LEU B 1 167 ? -22.859 1.77 0.154 1 95.12 167 LEU B CA 1
ATOM 2771 C C . LEU B 1 167 ? -22.281 2.723 -0.888 1 95.12 167 LEU B C 1
ATOM 2773 O O . LEU B 1 167 ? -22.375 3.943 -0.732 1 95.12 167 LEU B O 1
ATOM 2777 N N . VAL B 1 168 ? -21.703 2.195 -1.973 1 96.12 168 VAL B N 1
ATOM 2778 C CA . VAL B 1 168 ? -21.031 3.047 -2.951 1 96.12 168 VAL B CA 1
ATOM 2779 C C . VAL B 1 168 ? -22.078 3.865 -3.719 1 96.12 168 VAL B C 1
ATOM 2781 O O . VAL B 1 168 ? -21.812 5.02 -4.078 1 96.12 168 VAL B O 1
ATOM 2784 N N . ILE B 1 169 ? -23.203 3.289 -4.008 1 95.12 169 ILE B N 1
ATOM 2785 C CA . ILE B 1 169 ? -24.281 4.035 -4.656 1 95.12 169 ILE B CA 1
ATOM 2786 C C . ILE B 1 169 ? -24.688 5.215 -3.781 1 95.12 169 ILE B C 1
ATOM 2788 O O . ILE B 1 169 ? -24.812 6.344 -4.266 1 95.12 169 ILE B O 1
ATOM 2792 N N . ALA B 1 170 ? -24.875 4.957 -2.531 1 92.44 170 ALA B N 1
ATOM 2793 C CA . ALA B 1 170 ? -25.234 6.016 -1.591 1 92.44 170 ALA B CA 1
ATOM 2794 C C . ALA B 1 170 ? -24.156 7.078 -1.518 1 92.44 170 ALA B C 1
ATOM 2796 O O . ALA B 1 170 ? -24.438 8.273 -1.469 1 92.44 170 ALA B O 1
ATOM 2797 N N . LYS B 1 171 ? -22.922 6.668 -1.54 1 92.44 171 LYS B N 1
ATOM 2798 C CA . LYS B 1 171 ? -21.797 7.59 -1.416 1 92.44 171 LYS B CA 1
ATOM 2799 C C . LYS B 1 171 ? -21.719 8.523 -2.619 1 92.44 171 LYS B C 1
ATOM 2801 O O . LYS B 1 171 ? -21.422 9.711 -2.471 1 92.44 171 LYS B O 1
ATOM 2806 N N . TRP B 1 172 ? -21.938 7.992 -3.801 1 94.31 172 TRP B N 1
ATOM 2807 C CA . TRP B 1 172 ? -21.812 8.805 -5.008 1 94.31 172 TRP B CA 1
ATOM 2808 C C . TRP B 1 172 ? -22.953 9.789 -5.121 1 94.31 172 TRP B C 1
ATOM 2810 O O . TRP B 1 172 ? -22.875 10.773 -5.859 1 94.31 172 TRP B O 1
ATOM 2820 N N . ARG B 1 173 ? -24 9.555 -4.383 1 91 173 ARG B N 1
ATOM 2821 C CA . ARG B 1 173 ? -25.141 10.477 -4.359 1 91 173 ARG B CA 1
ATOM 2822 C C . ARG B 1 173 ? -24.906 11.602 -3.359 1 91 173 ARG B C 1
ATOM 2824 O O . ARG B 1 173 ? -25.609 12.625 -3.395 1 91 173 ARG B O 1
ATOM 2831 N N . MET B 1 174 ? -23.969 11.445 -2.574 1 87.06 174 MET B N 1
ATOM 2832 C CA . MET B 1 174 ? -23.656 12.422 -1.537 1 87.06 174 MET B CA 1
ATOM 2833 C C . MET B 1 174 ? -22.672 13.469 -2.055 1 87.06 174 MET B C 1
ATOM 2835 O O . MET B 1 174 ? -21.734 13.141 -2.787 1 87.06 174 MET B O 1
ATOM 2839 N N . PRO B 1 175 ? -22.906 14.758 -1.705 1 84.75 175 PRO B N 1
ATOM 2840 C CA . PRO B 1 175 ? -21.906 15.766 -2.09 1 84.75 175 PRO B CA 1
ATOM 2841 C C . PRO B 1 175 ? -20.516 15.445 -1.563 1 84.75 175 PRO B C 1
ATOM 2843 O O . PRO B 1 175 ? -20.375 14.906 -0.461 1 84.75 175 PRO B O 1
ATOM 2846 N N . LEU B 1 176 ? -19.469 15.859 -2.275 1 81.81 176 LEU B N 1
ATOM 2847 C CA . LEU B 1 176 ? -18.094 15.477 -2.008 1 81.81 176 LEU B CA 1
ATOM 2848 C C . LEU B 1 176 ? -17.625 16.031 -0.671 1 81.81 176 LEU B C 1
ATOM 2850 O O . LEU B 1 176 ? -16.875 15.383 0.053 1 81.81 176 LEU B O 1
ATOM 2854 N N . HIS B 1 177 ? -18.031 17.266 -0.373 1 79.75 177 HIS B N 1
ATOM 2855 C CA . HIS B 1 177 ? -17.484 17.953 0.792 1 79.75 177 HIS B CA 1
ATOM 2856 C C . HIS B 1 177 ? -17.875 17.25 2.084 1 79.75 177 HIS B C 1
ATOM 2858 O O . HIS B 1 177 ? -17.266 17.469 3.129 1 79.75 177 HIS B O 1
ATOM 2864 N N . PHE B 1 178 ? -18.828 16.328 2.006 1 76.88 178 PHE B N 1
ATOM 2865 C CA . PHE B 1 178 ? -19.25 15.617 3.205 1 76.88 178 PHE B CA 1
ATOM 2866 C C . PHE B 1 178 ? -18.203 14.594 3.629 1 76.88 178 PHE B C 1
ATOM 2868 O O . PHE B 1 178 ? -18.188 14.172 4.789 1 76.88 178 PHE B O 1
ATOM 2875 N N . ASP B 1 179 ? -17.359 14.227 2.711 1 82.06 179 ASP B N 1
ATOM 2876 C CA . ASP B 1 179 ? -16.312 13.258 3.037 1 82.06 179 ASP B CA 1
ATOM 2877 C C . ASP B 1 179 ? -15.195 13.922 3.844 1 82.06 179 ASP B C 1
ATOM 2879 O O . ASP B 1 179 ? -14.516 13.258 4.633 1 82.06 179 ASP B O 1
ATOM 2883 N N . ILE B 1 180 ? -14.93 15.086 3.676 1 78.94 180 ILE B N 1
ATOM 2884 C CA . ILE B 1 180 ? -13.844 15.797 4.348 1 78.94 180 ILE B CA 1
ATOM 2885 C C . ILE B 1 180 ? -14.344 16.359 5.676 1 78.94 180 ILE B C 1
ATOM 2887 O O . ILE B 1 180 ? -13.633 16.312 6.684 1 78.94 180 ILE B O 1
ATOM 2891 N N . GLY B 1 181 ? -15.602 16.859 5.723 1 71.12 181 GLY B N 1
ATOM 2892 C CA . GLY B 1 181 ? -16.141 17.484 6.922 1 71.12 181 GLY B CA 1
ATOM 2893 C C . GLY B 1 181 ? -15.398 18.75 7.32 1 71.12 181 GLY B C 1
ATOM 2894 O O . GLY B 1 181 ? -15.031 19.547 6.461 1 71.12 181 GLY B O 1
ATOM 2895 N N . ASP B 1 182 ? -15.18 19 8.617 1 71 182 ASP B N 1
ATOM 2896 C CA . ASP B 1 182 ? -14.531 20.188 9.164 1 71 182 ASP B CA 1
ATOM 2897 C C . ASP B 1 182 ? -13.016 20.031 9.172 1 71 182 ASP B C 1
ATOM 2899 O O . ASP B 1 182 ? -12.469 19.312 10.008 1 71 182 ASP B O 1
ATOM 2903 N N . LYS B 1 183 ? -12.344 20.703 8.328 1 77.38 183 LYS B N 1
ATOM 2904 C CA . LYS B 1 183 ? -10.898 20.578 8.172 1 77.38 183 LYS B CA 1
ATOM 2905 C C . LYS B 1 183 ? -10.172 20.953 9.461 1 77.38 183 LYS B C 1
ATOM 2907 O O . LYS B 1 183 ? -9.055 20.516 9.703 1 77.38 183 LYS B O 1
ATOM 2912 N N . SER B 1 184 ? -10.781 21.75 10.281 1 74.19 184 SER B N 1
ATOM 2913 C CA . SER B 1 184 ? -10.148 22.219 11.516 1 74.19 184 SER B CA 1
ATOM 2914 C C . SER B 1 184 ? -10.023 21.078 12.523 1 74.19 184 SER B C 1
ATOM 2916 O O . SER B 1 184 ? -9.258 21.172 13.484 1 74.19 184 SER B O 1
ATOM 2918 N N . MET B 1 185 ? -10.797 20.062 12.25 1 75.12 185 MET B N 1
ATOM 2919 C CA . MET B 1 185 ? -10.805 18.938 13.188 1 75.12 185 MET B CA 1
ATOM 2920 C C . MET B 1 185 ? -9.656 17.984 12.898 1 75.12 185 MET B C 1
ATOM 2922 O O . MET B 1 185 ? -9.391 17.078 13.688 1 75.12 185 MET B O 1
ATOM 2926 N N . TYR B 1 186 ? -9.016 18.312 11.734 1 72.25 186 TYR B N 1
ATOM 2927 C CA . TYR B 1 186 ? -7.902 17.438 11.406 1 72.25 186 TYR B CA 1
ATOM 2928 C C . TYR B 1 186 ? -6.695 17.719 12.289 1 72.25 186 TYR B C 1
ATOM 2930 O O . TYR B 1 186 ? -6.23 18.859 12.352 1 72.25 186 TYR B O 1
ATOM 2938 N N . GLY B 1 187 ? -6.438 16.906 13.234 1 63.03 187 GLY B N 1
ATOM 2939 C CA . GLY B 1 187 ? -5.293 17.047 14.109 1 63.03 187 GLY B CA 1
ATOM 2940 C C . GLY B 1 187 ? -4.055 16.328 13.609 1 63.03 187 GLY B C 1
ATOM 2941 O O . GLY B 1 187 ? -4.152 15.414 12.797 1 63.03 187 GLY B O 1
ATOM 2942 N N . PHE B 1 188 ? -2.969 17.016 13.742 1 66.31 188 PHE B N 1
ATOM 2943 C CA .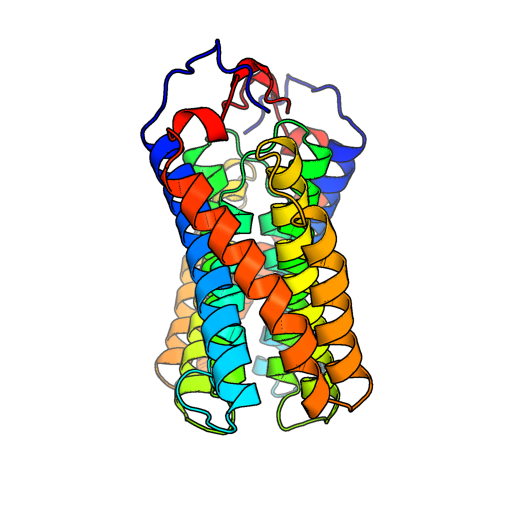 PHE B 1 188 ? -1.713 16.297 13.578 1 66.31 188 PHE B CA 1
ATOM 2944 C C . PHE B 1 188 ? -1.217 15.758 14.914 1 66.31 188 PHE B C 1
ATOM 2946 O O . PHE B 1 188 ? -1.504 16.328 15.969 1 66.31 188 PHE B O 1
#

Organism: NCBI:txid1859131

pLDDT: mean 91.84, std 10.57, range [40.44, 98.88]

Nearest PDB structures (foldseek):
  8d9p-assembly1_A  TM=2.134E-01  e=7.143E-01  synthetic construct
  8evm-assembly1_A  TM=3.040E-01  e=3.467E+00  synthetic construct
  5xsj-assembly1_L  TM=3.095E-01  e=5.267E+00  Clostridium beijerinckii NCIMB 8052
  8d9p-assembly1_A  TM=2.135E-01  e=6.939E-01  synthetic construct
  8evm-assembly1_A  TM=3.036E-01  e=3.056E+00  synthetic construct